Protein AF-A0A402AD63-F1 (afdb_monomer_lite)

pLDDT: mean 90.85, std 10.06, range [47.97, 98.69]

Secondary structure (DSSP, 8-state):
----EEHHHHHHHHHHHHHHHHHTT-HHHHHHHHHHHHHHHHHTEETTTEEEEEEETTEEEEE--HHHHHHHHHHHHHHHHHH--HHHHHHHHHHHHHHHHHTB-TTTS-B-SS---TT--GGGG-----HHHHHHHHHHHHHHHHHH--HHHHHHHHHHHHHHHHHHTT-STTHHHHHHHHHHHHHTT--

Organism: NCBI:txid2014872

Radius of gyration: 16.43 Å; chains: 1; bounding box: 38×44×44 Å

InterPro domains:
  IPR008928 Six-hairpin glycosidase superfamily [SSF48208] (2-177)
  IPR012341 Six-hairpin glycosidase-like superfamily [G3DSA:1.50.10.10] (1-179)
  IPR024705 Spermatogenesis-associated protein 20 [PTHR42899] (1-188)

Foldseek 3Di:
DFPKDFQLVLLLVLLVLLVCCVVVVPVVSPVVSVVSLVVQCVQAADPQQWGAGIDGDRDGHHIDFLSNLLSNLSSLLSNCVRPVDVVSLVSSVSSLVSQCVFFQDPPLLAGWRGGQDPPDDDVRNDTDRDLLSLLSQLLSLLSSCVVPVDVVSLVSSVSSLVSSVVVLVVDDPSCVNSVVSVVVCVVVVSD

Structure (mmCIF, N/CA/C/O backbone):
data_AF-A0A402AD63-F1
#
_entry.id   AF-A0A402AD63-F1
#
loop_
_atom_site.group_PDB
_atom_site.id
_atom_site.type_symbol
_atom_site.label_atom_id
_atom_site.label_alt_id
_atom_site.label_comp_id
_atom_site.label_asym_id
_atom_site.label_entity_id
_atom_site.label_seq_id
_atom_site.pdbx_PDB_ins_code
_atom_site.Cartn_x
_atom_site.Cartn_y
_atom_site.Cartn_z
_atom_site.occupancy
_atom_site.B_iso_or_equiv
_atom_site.auth_seq_id
_atom_site.auth_comp_id
_atom_site.auth_asym_id
_atom_site.auth_atom_id
_atom_site.pdbx_PDB_model_num
ATOM 1 N N . MET A 1 1 ? -0.582 -27.964 -11.273 1.00 47.97 1 MET A N 1
ATOM 2 C CA . MET A 1 1 ? -1.315 -26.813 -10.714 1.00 47.97 1 MET A CA 1
ATOM 3 C C . MET A 1 1 ? -0.347 -25.647 -10.718 1.00 47.97 1 MET A C 1
ATOM 5 O O . MET A 1 1 ? 0.836 -25.888 -10.515 1.00 47.97 1 MET A O 1
ATOM 9 N N . ASP A 1 2 ? -0.809 -24.448 -11.053 1.00 65.12 2 ASP A N 1
ATOM 10 C CA . ASP A 1 2 ? 0.008 -23.239 -10.936 1.00 65.12 2 ASP A CA 1
ATOM 11 C C . ASP A 1 2 ? 0.076 -22.857 -9.449 1.00 65.12 2 ASP A C 1
ATOM 13 O O . ASP A 1 2 ? -0.960 -22.779 -8.791 1.00 65.12 2 ASP A O 1
ATOM 17 N N . HIS A 1 3 ? 1.286 -22.723 -8.908 1.00 79.06 3 HIS A N 1
ATOM 18 C CA . HIS A 1 3 ? 1.545 -22.444 -7.490 1.00 79.06 3 HIS A CA 1
ATOM 19 C C . HIS A 1 3 ? 1.931 -20.975 -7.257 1.00 79.06 3 HIS A C 1
ATOM 21 O O . HIS A 1 3 ? 2.557 -20.653 -6.249 1.00 79.06 3 HIS A O 1
ATOM 27 N N . THR A 1 4 ? 1.592 -20.091 -8.197 1.00 88.94 4 THR A N 1
ATOM 28 C CA . THR A 1 4 ? 1.953 -18.676 -8.121 1.00 88.94 4 THR A CA 1
ATOM 29 C C . THR A 1 4 ? 1.073 -17.927 -7.122 1.00 88.94 4 THR A C 1
ATOM 31 O O . THR A 1 4 ? -0.155 -17.931 -7.226 1.00 88.94 4 THR A O 1
ATOM 34 N N . VAL A 1 5 ? 1.701 -17.246 -6.162 1.00 91.50 5 VAL A N 1
ATOM 35 C CA . VAL A 1 5 ? 1.019 -16.376 -5.190 1.00 91.50 5 VAL A CA 1
ATOM 36 C C . VAL A 1 5 ? 1.385 -14.928 -5.490 1.00 91.50 5 VAL A C 1
ATOM 38 O O . VAL A 1 5 ? 2.562 -14.583 -5.469 1.00 91.50 5 VAL A O 1
ATOM 41 N N . TYR A 1 6 ? 0.378 -14.091 -5.752 1.00 95.69 6 TYR A N 1
ATOM 42 C CA . TYR A 1 6 ? 0.534 -12.675 -6.113 1.00 95.69 6 TYR A CA 1
ATOM 43 C C . TYR A 1 6 ? 0.290 -11.741 -4.926 1.00 95.69 6 TYR A C 1
ATOM 45 O O . TYR A 1 6 ? -0.702 -11.901 -4.212 1.00 95.69 6 TYR A O 1
ATOM 53 N N . THR A 1 7 ? 1.137 -10.732 -4.739 1.00 96.62 7 THR A N 1
ATOM 54 C CA . THR A 1 7 ? 1.070 -9.818 -3.593 1.00 96.62 7 THR A CA 1
ATOM 55 C C . THR A 1 7 ? -0.200 -8.973 -3.599 1.00 96.62 7 THR A C 1
ATOM 57 O O . THR A 1 7 ? -1.014 -9.125 -2.689 1.00 96.62 7 THR A O 1
ATOM 60 N N . ALA A 1 8 ? -0.421 -8.119 -4.605 1.00 95.00 8 ALA A N 1
ATOM 61 C CA . ALA A 1 8 ? -1.538 -7.169 -4.596 1.00 95.00 8 ALA A CA 1
ATOM 62 C C . ALA A 1 8 ? -2.914 -7.843 -4.448 1.00 95.00 8 ALA A C 1
ATOM 64 O O . ALA A 1 8 ? -3.737 -7.404 -3.643 1.00 95.00 8 ALA A O 1
ATOM 65 N N . SER A 1 9 ? -3.170 -8.937 -5.175 1.00 95.06 9 SER A N 1
ATOM 66 C CA . SER A 1 9 ? -4.462 -9.631 -5.103 1.00 95.06 9 SER A CA 1
ATOM 67 C C . SER A 1 9 ? -4.689 -10.301 -3.747 1.00 95.06 9 SER A C 1
ATOM 69 O O . SER A 1 9 ? -5.794 -10.227 -3.209 1.00 95.06 9 SER A O 1
ATOM 71 N N . ASN A 1 10 ? -3.657 -10.928 -3.169 1.00 97.50 10 ASN A N 1
ATOM 72 C CA . ASN A 1 10 ? -3.775 -11.535 -1.843 1.00 97.50 10 ASN A CA 1
ATOM 73 C C . ASN A 1 10 ? -3.899 -10.468 -0.752 1.00 97.50 10 ASN A C 1
ATOM 75 O O . ASN A 1 10 ? -4.717 -10.629 0.146 1.00 97.50 10 ASN A O 1
ATOM 79 N N . ALA A 1 11 ? -3.171 -9.357 -0.852 1.00 98.00 11 ALA A N 1
ATOM 80 C CA . ALA A 1 11 ? -3.279 -8.236 0.077 1.00 98.00 11 ALA A CA 1
ATOM 81 C C . ALA A 1 11 ? -4.693 -7.630 0.088 1.00 98.00 11 ALA A C 1
ATOM 83 O O . ALA A 1 11 ? -5.280 -7.425 1.150 1.00 98.00 11 ALA A O 1
ATOM 84 N N . HIS A 1 12 ? -5.290 -7.432 -1.089 1.00 96.81 12 HIS A N 1
ATOM 85 C CA . HIS A 1 12 ? -6.671 -6.964 -1.200 1.00 96.81 12 HIS A CA 1
ATOM 86 C C . HIS A 1 12 ? -7.673 -7.969 -0.596 1.00 96.81 12 HIS A C 1
ATOM 88 O O . HIS A 1 12 ? -8.603 -7.581 0.121 1.00 96.81 12 HIS A O 1
ATOM 94 N N . MET A 1 13 ? -7.466 -9.271 -0.822 1.00 97.31 13 MET A N 1
ATOM 95 C CA . MET A 1 13 ? -8.281 -10.326 -0.212 1.00 97.31 13 MET A CA 1
ATOM 96 C C . MET A 1 13 ? -8.146 -10.341 1.318 1.00 97.31 13 MET A C 1
ATOM 98 O O . MET A 1 13 ? -9.156 -10.437 2.010 1.00 97.31 13 MET A O 1
ATOM 102 N N . ILE A 1 14 ? -6.932 -10.175 1.850 1.00 98.38 14 ILE A N 1
ATOM 103 C CA . ILE A 1 14 ? -6.664 -10.079 3.292 1.00 98.38 14 ILE A CA 1
ATOM 104 C C . ILE A 1 14 ? -7.449 -8.919 3.905 1.00 98.38 14 ILE A C 1
ATOM 106 O O . ILE A 1 14 ? -8.208 -9.148 4.843 1.00 98.38 14 ILE A O 1
ATOM 110 N N . SER A 1 15 ? -7.344 -7.704 3.357 1.00 97.69 15 SER A N 1
ATOM 111 C CA . SER A 1 15 ? -8.132 -6.552 3.826 1.00 97.69 15 SER A CA 1
ATOM 112 C C . SER A 1 15 ? -9.635 -6.838 3.822 1.00 97.69 15 SER A C 1
ATOM 114 O O . SER A 1 15 ? -10.333 -6.520 4.785 1.00 97.69 15 SER A O 1
ATOM 116 N N . SER A 1 16 ? -10.134 -7.496 2.773 1.00 97.00 16 SER A N 1
ATOM 117 C CA . SER A 1 16 ? -11.552 -7.861 2.663 1.00 97.00 16 SER A CA 1
ATOM 118 C C . SER A 1 16 ? -11.982 -8.859 3.743 1.00 97.00 16 SER A C 1
ATOM 120 O O . SER A 1 16 ? -13.055 -8.710 4.324 1.00 97.00 16 SER A O 1
ATOM 122 N N . TYR A 1 17 ? -11.145 -9.852 4.053 1.00 97.38 17 TYR A N 1
ATOM 123 C CA . TYR A 1 17 ? -11.424 -10.840 5.099 1.00 97.38 17 TYR A CA 1
ATOM 124 C C . TYR A 1 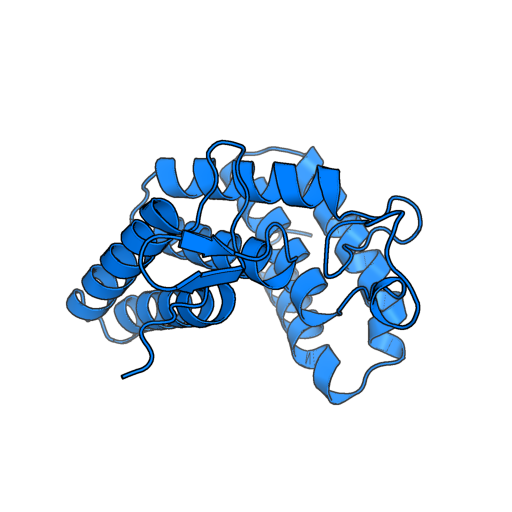17 ? -11.332 -10.233 6.501 1.00 97.38 17 TYR A C 1
ATOM 126 O O . TYR A 1 17 ? -12.149 -10.565 7.356 1.00 97.38 17 TYR A O 1
ATOM 134 N N . LEU A 1 18 ? -10.392 -9.314 6.736 1.00 97.62 18 LEU A N 1
ATOM 135 C CA . LEU A 1 18 ? -10.298 -8.570 7.996 1.00 97.62 18 LEU A CA 1
ATOM 136 C C . LEU A 1 18 ? -11.549 -7.716 8.232 1.00 97.62 18 LEU A C 1
ATOM 138 O O . LEU A 1 18 ? -12.068 -7.683 9.347 1.00 97.62 18 LEU A O 1
ATOM 142 N N . LEU A 1 19 ? -12.065 -7.066 7.185 1.00 96.19 19 LEU A N 1
ATOM 143 C CA . LEU A 1 19 ? -13.331 -6.341 7.257 1.00 96.19 19 LEU A CA 1
ATOM 144 C C . LEU A 1 19 ? -14.509 -7.293 7.512 1.00 96.19 19 LEU A C 1
ATOM 146 O O . LEU A 1 19 ? -15.328 -7.032 8.391 1.00 96.19 19 LEU A O 1
ATOM 150 N N . ALA A 1 20 ? -14.585 -8.409 6.782 1.00 96.38 20 ALA A N 1
ATOM 151 C CA . ALA A 1 20 ? -15.647 -9.400 6.951 1.00 96.38 20 ALA A CA 1
ATOM 152 C C . ALA A 1 20 ? -15.659 -10.001 8.364 1.00 96.38 20 ALA A C 1
ATOM 154 O O . ALA A 1 20 ? -16.730 -10.146 8.944 1.00 96.38 20 ALA A O 1
ATOM 155 N N . ALA A 1 21 ? -14.491 -10.275 8.948 1.00 96.94 21 ALA A N 1
ATOM 156 C CA . ALA A 1 21 ? -14.366 -10.755 10.322 1.00 96.94 21 ALA A CA 1
ATOM 157 C C . ALA A 1 21 ? -15.002 -9.790 11.336 1.00 96.94 21 ALA A C 1
ATOM 159 O O . ALA A 1 21 ? -15.658 -10.232 12.275 1.00 96.94 21 ALA A O 1
ATOM 160 N N . GLN A 1 22 ? -14.842 -8.477 11.132 1.00 94.44 22 GLN A N 1
ATOM 161 C CA . GLN A 1 22 ? -15.450 -7.456 11.991 1.00 94.44 22 GLN A CA 1
ATOM 162 C C . GLN A 1 22 ? -16.961 -7.342 11.772 1.00 94.44 22 GLN A C 1
ATOM 164 O O . GLN A 1 22 ? -17.712 -7.283 12.738 1.00 94.44 22 GLN A O 1
ATOM 169 N N . VAL A 1 23 ? -17.411 -7.317 10.514 1.00 96.88 23 VAL A N 1
ATOM 170 C CA . VAL A 1 23 ? -18.830 -7.118 10.166 1.00 96.88 23 VAL A CA 1
ATOM 171 C C . VAL A 1 23 ? -19.686 -8.339 10.504 1.00 96.88 23 VAL A C 1
ATOM 173 O O . VAL A 1 23 ? -20.837 -8.190 10.902 1.00 96.88 23 VAL A O 1
ATOM 176 N N . LEU A 1 24 ? -19.142 -9.542 10.319 1.00 96.44 24 LEU A N 1
ATOM 177 C CA . LEU A 1 24 ? -19.840 -10.809 10.544 1.00 96.44 24 LEU A CA 1
ATOM 178 C C . LEU A 1 24 ? -19.574 -11.400 11.934 1.00 96.44 24 LEU A C 1
ATOM 180 O O . LEU A 1 24 ? -20.114 -12.457 12.245 1.00 96.44 24 LEU A O 1
ATOM 184 N N . GLU A 1 25 ? -18.730 -10.747 12.738 1.00 95.19 25 GLU A N 1
ATOM 185 C CA . GLU A 1 25 ? -18.285 -11.223 14.055 1.00 95.19 25 GLU A CA 1
ATOM 186 C C . GLU A 1 25 ? -17.669 -12.640 14.015 1.00 95.19 25 GLU A C 1
ATOM 188 O O . GLU A 1 25 ? -17.733 -13.405 14.978 1.00 95.19 25 GLU A O 1
ATOM 193 N N . ASP A 1 26 ? -17.030 -12.990 12.893 1.00 95.31 26 ASP A N 1
ATOM 194 C CA . ASP A 1 26 ? -16.390 -14.288 12.681 1.00 95.31 26 ASP A CA 1
ATOM 195 C C . ASP A 1 26 ? -14.866 -14.181 12.828 1.00 95.31 26 ASP A C 1
ATOM 197 O O . ASP A 1 26 ? -14.131 -13.807 11.907 1.00 95.31 26 ASP A O 1
ATOM 201 N N . ALA A 1 27 ? -14.376 -14.564 14.007 1.00 93.44 27 ALA A N 1
ATOM 202 C CA . ALA A 1 27 ? -12.951 -14.554 14.325 1.00 93.44 27 ALA A CA 1
ATOM 203 C C . ALA A 1 27 ? -12.113 -15.500 13.441 1.00 93.44 27 ALA A C 1
ATOM 205 O O . ALA A 1 27 ? -10.899 -15.305 13.322 1.00 93.44 27 ALA A O 1
ATOM 206 N N . THR A 1 28 ? -12.720 -16.511 12.809 1.00 96.69 28 THR A N 1
ATOM 207 C CA . THR A 1 28 ? -11.992 -17.458 11.952 1.00 96.69 28 THR A CA 1
ATOM 208 C C . THR A 1 28 ? -11.505 -16.790 10.669 1.00 96.69 28 THR A C 1
ATOM 210 O O . THR A 1 28 ? -10.355 -17.002 10.278 1.00 96.69 28 THR A O 1
ATOM 213 N N . LEU A 1 29 ? -12.312 -15.895 10.085 1.00 96.31 29 LEU A N 1
ATOM 214 C CA . LEU A 1 29 ? -11.933 -15.088 8.921 1.00 96.31 29 LEU A CA 1
ATOM 215 C C . LEU A 1 29 ? -10.734 -14.189 9.237 1.00 96.31 29 LEU A C 1
ATOM 217 O O . LEU A 1 29 ? -9.789 -14.103 8.451 1.00 96.31 29 LEU A O 1
ATOM 221 N N . GLY A 1 30 ? -10.739 -13.567 10.419 1.00 95.81 30 GLY A N 1
ATOM 222 C CA . GLY A 1 30 ? -9.641 -12.718 10.880 1.00 95.81 30 GLY A CA 1
ATOM 223 C C . GLY A 1 30 ? -8.346 -13.508 11.075 1.00 95.81 30 GLY A C 1
ATOM 224 O O . GLY A 1 30 ? -7.285 -13.076 10.628 1.00 95.81 30 GLY A O 1
ATOM 225 N N . ALA A 1 31 ? -8.427 -14.696 11.681 1.00 96.12 31 ALA A N 1
ATOM 226 C CA . ALA A 1 31 ? -7.272 -15.571 11.872 1.00 96.12 31 ALA A CA 1
ATOM 227 C C . ALA A 1 31 ? -6.669 -16.042 10.536 1.00 96.12 31 ALA A C 1
ATOM 229 O O . ALA A 1 31 ? -5.450 -16.008 10.367 1.00 96.12 31 ALA A O 1
ATOM 230 N N . GLN A 1 32 ? -7.510 -16.424 9.569 1.00 96.75 32 GLN A N 1
ATOM 231 C CA . GLN A 1 32 ? -7.070 -16.813 8.225 1.00 96.75 32 GLN A CA 1
ATOM 232 C C . GLN A 1 32 ? -6.396 -15.654 7.485 1.00 96.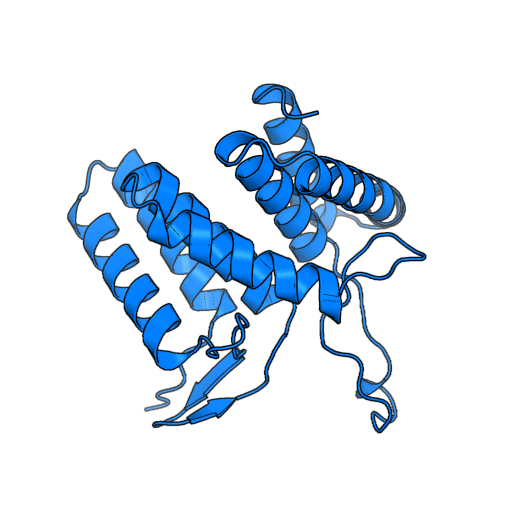75 32 GLN A C 1
ATOM 234 O O . GLN A 1 32 ? -5.341 -15.838 6.876 1.00 96.75 32 GLN A O 1
ATOM 239 N N . ALA A 1 33 ? -6.966 -14.450 7.571 1.00 97.69 33 ALA A N 1
ATOM 240 C CA . ALA A 1 33 ? -6.401 -13.262 6.943 1.00 97.69 33 ALA A CA 1
ATOM 241 C C . ALA A 1 33 ? -5.031 -12.895 7.528 1.00 97.69 33 ALA A C 1
ATOM 243 O O . ALA A 1 33 ? -4.102 -12.602 6.778 1.00 97.69 33 ALA A O 1
ATOM 244 N N . LEU A 1 34 ? -4.877 -12.958 8.855 1.00 97.12 34 LEU A N 1
ATOM 245 C CA . LEU A 1 34 ? -3.592 -12.713 9.514 1.00 97.12 34 LEU A CA 1
ATOM 246 C C . LEU A 1 34 ? -2.546 -13.771 9.151 1.00 97.12 34 LEU A C 1
ATOM 248 O O . LEU A 1 34 ? -1.398 -13.423 8.893 1.00 97.12 34 LEU A O 1
ATOM 252 N N . GLN A 1 35 ? -2.938 -15.044 9.057 1.00 97.31 35 GLN A N 1
ATOM 253 C CA . GLN A 1 35 ? -2.033 -16.104 8.618 1.00 97.31 35 GLN A CA 1
ATOM 254 C C . GLN A 1 35 ? -1.549 -15.880 7.177 1.00 97.31 35 GLN A C 1
ATOM 256 O O . GLN A 1 35 ? -0.366 -16.058 6.882 1.00 97.31 35 GLN A O 1
ATOM 261 N N . ALA A 1 36 ? -2.447 -15.467 6.279 1.00 97.75 36 ALA A N 1
ATOM 262 C CA . ALA A 1 36 ? -2.087 -15.120 4.909 1.00 97.75 36 ALA A CA 1
ATOM 263 C C . ALA A 1 36 ? -1.172 -13.884 4.858 1.00 97.75 36 ALA A C 1
ATOM 265 O O . ALA A 1 36 ? -0.195 -13.879 4.112 1.00 97.75 36 ALA A O 1
ATOM 266 N N . LEU A 1 37 ? -1.431 -12.867 5.685 1.00 98.31 37 LEU A N 1
ATOM 267 C CA . LEU A 1 37 ? -0.579 -11.682 5.796 1.00 98.31 37 LEU A CA 1
ATOM 268 C C . LEU A 1 37 ? 0.843 -12.040 6.243 1.00 98.31 37 LEU A C 1
ATOM 270 O O . LEU A 1 37 ? 1.808 -11.622 5.603 1.00 98.31 37 LEU A O 1
ATOM 274 N N . ASP A 1 38 ? 0.975 -12.861 7.287 1.00 97.25 38 ASP A N 1
ATOM 275 C CA . ASP A 1 38 ? 2.271 -13.344 7.771 1.00 97.25 38 ASP A CA 1
ATOM 276 C C . ASP A 1 38 ? 3.015 -14.144 6.692 1.00 97.25 38 ASP A C 1
ATOM 278 O O . ASP A 1 38 ? 4.233 -14.002 6.540 1.00 97.25 38 ASP A O 1
ATOM 282 N N . TYR A 1 39 ? 2.294 -14.943 5.898 1.00 97.00 39 TYR A N 1
ATOM 283 C CA . TYR A 1 39 ? 2.874 -15.655 4.762 1.00 97.00 39 TYR A CA 1
ATOM 284 C C . TYR A 1 39 ? 3.454 -14.687 3.721 1.00 97.00 39 TYR A C 1
ATOM 286 O O . TYR A 1 39 ? 4.614 -14.859 3.332 1.00 97.00 39 TYR A O 1
ATOM 294 N N . LEU A 1 40 ? 2.702 -13.656 3.311 1.00 97.56 40 LEU A N 1
ATOM 295 C CA . LEU A 1 40 ? 3.183 -12.654 2.350 1.00 97.56 40 LEU A CA 1
ATOM 296 C C . LEU A 1 40 ? 4.400 -11.894 2.895 1.00 97.56 40 LEU A C 1
ATOM 298 O O . LEU A 1 40 ? 5.401 -11.758 2.192 1.00 97.56 40 LEU A O 1
ATOM 302 N N . CYS A 1 41 ? 4.360 -11.458 4.158 1.00 97.12 41 CYS A N 1
ATOM 303 C CA . CYS A 1 41 ? 5.490 -10.786 4.803 1.00 97.12 41 CYS A CA 1
ATOM 304 C C . CYS A 1 41 ? 6.738 -11.674 4.899 1.00 97.12 41 CYS A C 1
ATOM 306 O O . CYS A 1 41 ? 7.851 -11.158 4.877 1.00 97.12 41 CYS A O 1
ATOM 308 N N . THR A 1 42 ? 6.573 -12.992 5.012 1.00 95.81 42 THR A N 1
ATOM 309 C CA . THR A 1 42 ? 7.698 -13.929 5.132 1.00 95.81 42 THR A CA 1
ATOM 310 C C . THR A 1 42 ? 8.328 -14.259 3.779 1.00 95.81 42 THR A C 1
ATOM 312 O O . THR A 1 42 ? 9.547 -14.376 3.695 1.00 95.81 42 THR A O 1
ATOM 315 N N . HIS A 1 43 ? 7.520 -14.410 2.724 1.00 95.56 43 HIS A N 1
ATOM 316 C CA . HIS A 1 43 ? 7.988 -14.962 1.445 1.00 95.56 43 HIS A CA 1
ATOM 317 C C . HIS A 1 43 ? 8.119 -13.929 0.323 1.00 95.56 43 HIS A C 1
ATOM 319 O O . HIS A 1 43 ? 8.890 -14.150 -0.607 1.00 95.56 43 HIS A O 1
ATOM 325 N N . LEU A 1 44 ? 7.384 -12.814 0.384 1.00 97.06 44 LEU A N 1
ATOM 326 C CA . LEU A 1 44 ? 7.360 -11.806 -0.684 1.00 97.06 44 LEU A CA 1
ATOM 327 C C . LEU A 1 44 ? 7.905 -10.443 -0.255 1.00 97.06 44 LEU A C 1
ATOM 329 O O . LEU A 1 44 ? 8.052 -9.567 -1.104 1.00 97.06 44 LEU A O 1
ATOM 333 N N . MET A 1 45 ? 8.232 -10.246 1.023 1.00 97.12 45 MET A N 1
ATOM 334 C CA . MET A 1 45 ? 8.865 -9.013 1.482 1.00 97.12 45 MET A CA 1
ATOM 335 C C . MET A 1 45 ? 10.387 -9.151 1.468 1.00 97.12 45 MET A C 1
ATOM 337 O O . MET A 1 45 ? 10.963 -10.032 2.105 1.00 97.12 45 MET A O 1
ATOM 341 N N . HIS A 1 46 ? 11.057 -8.240 0.774 1.00 96.44 46 HIS A N 1
ATOM 342 C CA . HIS A 1 46 ? 12.499 -8.100 0.850 1.00 96.44 46 HIS A CA 1
ATOM 343 C C . HIS A 1 46 ? 12.914 -7.427 2.164 1.00 96.44 46 HIS A C 1
ATOM 345 O O . HIS A 1 46 ? 12.223 -6.547 2.683 1.00 96.44 46 HIS A O 1
ATOM 351 N N . ARG A 1 47 ? 14.100 -7.779 2.674 1.00 93.19 47 ARG A N 1
ATOM 352 C CA . ARG A 1 47 ? 14.664 -7.224 3.920 1.00 93.19 47 ARG A CA 1
ATOM 353 C C . ARG A 1 47 ? 14.846 -5.700 3.912 1.00 93.19 47 ARG A C 1
ATOM 355 O O . ARG A 1 47 ? 14.877 -5.096 4.976 1.00 93.19 47 ARG A O 1
ATOM 362 N N . ASP A 1 48 ? 14.942 -5.104 2.725 1.00 91.62 48 ASP A N 1
ATOM 363 C CA . ASP A 1 48 ? 15.085 -3.652 2.546 1.00 91.62 48 ASP A CA 1
ATOM 364 C C . ASP A 1 48 ? 13.727 -2.920 2.559 1.00 91.62 48 ASP A C 1
ATOM 366 O O . ASP A 1 48 ? 13.672 -1.714 2.339 1.00 91.62 48 ASP A O 1
ATOM 370 N N . GLY A 1 49 ? 12.626 -3.631 2.834 1.00 92.25 49 GLY A N 1
ATOM 371 C CA . GLY A 1 49 ? 11.310 -3.029 3.029 1.00 92.25 49 GLY A CA 1
ATOM 372 C C . GLY A 1 49 ? 10.557 -2.759 1.731 1.00 92.25 49 GLY A C 1
ATOM 373 O O . GLY A 1 49 ? 9.969 -1.694 1.589 1.00 92.25 49 GLY A O 1
ATOM 374 N N . TYR A 1 50 ? 10.544 -3.721 0.806 1.00 97.00 50 TYR A N 1
ATOM 375 C CA . TYR A 1 50 ? 9.701 -3.688 -0.394 1.00 97.00 50 TYR A CA 1
ATOM 376 C C . TYR A 1 50 ? 9.124 -5.064 -0.713 1.00 97.00 50 TYR A C 1
ATOM 378 O O . TYR A 1 50 ? 9.685 -6.086 -0.323 1.00 97.00 50 TYR A O 1
ATOM 386 N N . MET A 1 51 ? 8.016 -5.092 -1.446 1.00 98.25 51 MET A N 1
ATOM 387 C CA . MET A 1 51 ? 7.359 -6.319 -1.889 1.00 98.25 51 MET A CA 1
ATOM 388 C C . MET A 1 51 ? 7.779 -6.722 -3.302 1.00 98.25 51 MET A C 1
ATOM 390 O O . MET A 1 51 ? 7.941 -5.869 -4.182 1.00 98.25 51 MET A O 1
ATOM 394 N N . PHE A 1 52 ? 7.888 -8.028 -3.515 1.00 98.06 52 PHE A N 1
ATOM 395 C CA . PHE A 1 52 ? 7.863 -8.669 -4.826 1.00 98.06 52 PHE A CA 1
ATOM 396 C C . PHE A 1 52 ? 6.423 -8.860 -5.310 1.00 98.06 52 PHE A C 1
ATOM 398 O O . PHE A 1 52 ? 5.506 -8.982 -4.496 1.00 98.06 52 PHE A O 1
ATOM 405 N N . HIS A 1 53 ? 6.222 -8.922 -6.623 1.00 97.25 53 HIS A N 1
ATOM 406 C CA . HIS A 1 53 ? 4.902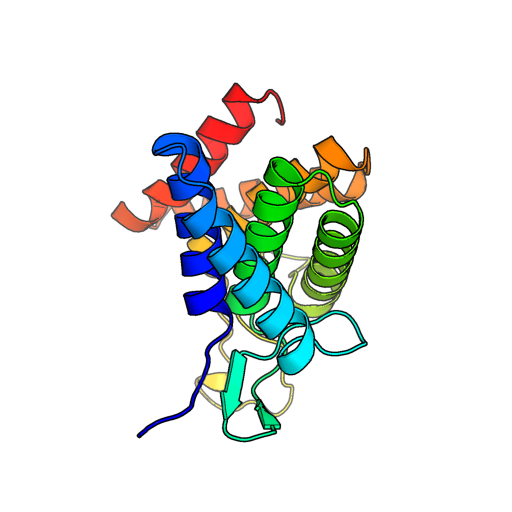 -9.079 -7.227 1.00 97.25 53 HIS A CA 1
ATOM 407 C C . HIS A 1 53 ? 4.326 -10.475 -7.013 1.00 97.25 53 HIS A C 1
ATOM 409 O O . HIS A 1 53 ? 3.139 -10.627 -6.729 1.00 97.25 53 HIS A O 1
ATOM 415 N N . TYR A 1 54 ? 5.162 -11.504 -7.139 1.00 96.06 54 TYR A N 1
ATOM 416 C CA . TYR A 1 54 ? 4.737 -12.883 -6.943 1.00 96.06 54 TYR A CA 1
ATOM 417 C C . TYR A 1 54 ? 5.871 -13.785 -6.477 1.00 96.06 54 TYR A C 1
ATOM 419 O O . TYR A 1 54 ? 7.048 -13.478 -6.661 1.00 96.06 54 TYR A O 1
ATOM 427 N N . VAL A 1 55 ? 5.496 -14.931 -5.916 1.00 94.50 55 VAL A N 1
ATOM 428 C CA . VAL A 1 55 ? 6.387 -16.063 -5.655 1.00 94.50 55 VAL A CA 1
ATOM 429 C C . VAL A 1 55 ? 5.963 -17.231 -6.537 1.00 94.50 55 VAL A C 1
ATOM 431 O O . VAL A 1 55 ? 4.771 -17.508 -6.681 1.00 94.50 55 VAL A O 1
ATOM 434 N N . MET A 1 56 ? 6.939 -17.893 -7.152 1.00 91.31 56 MET A N 1
ATOM 435 C CA . MET A 1 56 ? 6.751 -19.105 -7.943 1.00 91.31 56 MET A CA 1
ATOM 436 C C . MET A 1 56 ? 7.801 -20.130 -7.509 1.00 91.31 56 MET A C 1
ATOM 438 O O . MET A 1 56 ? 9.004 -19.892 -7.622 1.00 91.31 56 MET A O 1
ATOM 442 N N . GLY A 1 57 ? 7.343 -21.265 -6.974 1.00 87.81 57 GLY A N 1
ATOM 443 C CA . GLY A 1 57 ? 8.227 -22.179 -6.248 1.00 87.81 57 GLY A CA 1
ATOM 444 C C . GLY A 1 57 ? 8.783 -21.499 -4.994 1.00 87.81 57 GLY A C 1
ATOM 445 O O . GLY A 1 57 ? 8.013 -20.952 -4.211 1.00 87.81 57 GLY A O 1
ATOM 446 N N . ASP A 1 58 ? 10.109 -21.487 -4.847 1.00 85.81 58 ASP A N 1
ATOM 447 C CA . ASP A 1 58 ? 10.804 -20.895 -3.691 1.00 85.81 58 ASP A CA 1
ATOM 448 C C . ASP A 1 58 ? 11.421 -19.514 -3.995 1.00 85.81 58 ASP A C 1
ATOM 450 O O . ASP A 1 58 ? 12.257 -19.016 -3.238 1.00 85.81 58 ASP A O 1
ATOM 454 N N . GLN A 1 59 ? 11.068 -18.899 -5.130 1.00 91.50 59 GLN A N 1
ATOM 455 C CA . GLN A 1 59 ? 11.653 -17.634 -5.584 1.00 91.50 59 GLN A CA 1
ATOM 456 C C . GLN A 1 59 ? 10.593 -16.551 -5.774 1.00 91.50 59 GLN A C 1
ATOM 458 O O . GLN A 1 59 ? 9.539 -16.791 -6.363 1.00 91.50 59 GLN A O 1
ATOM 463 N N . ALA A 1 60 ? 10.902 -15.348 -5.285 1.00 94.62 60 ALA A N 1
ATOM 464 C CA . ALA A 1 60 ? 10.083 -14.155 -5.446 1.00 94.62 60 ALA A CA 1
ATOM 465 C C . ALA A 1 60 ? 10.593 -13.296 -6.615 1.00 94.62 60 ALA A C 1
ATOM 467 O O . ALA A 1 60 ? 11.802 -13.166 -6.823 1.00 94.62 60 ALA A O 1
ATOM 468 N N . TYR A 1 61 ? 9.672 -12.712 -7.379 1.00 94.81 61 TYR A N 1
ATOM 469 C CA . TYR A 1 61 ? 9.954 -12.057 -8.653 1.00 94.81 61 TYR A CA 1
ATOM 470 C C . TYR A 1 61 ? 9.288 -10.687 -8.758 1.00 94.81 61 TYR A C 1
ATOM 472 O O . TYR A 1 61 ? 8.241 -10.441 -8.162 1.00 94.81 61 TYR A O 1
ATOM 480 N N . LEU A 1 62 ? 9.889 -9.828 -9.589 1.00 93.38 62 LEU A N 1
ATOM 481 C CA . LEU A 1 62 ? 9.399 -8.497 -9.961 1.00 93.38 62 LEU A CA 1
ATOM 482 C C . LEU A 1 62 ? 9.198 -7.579 -8.742 1.00 93.38 62 LEU A C 1
ATOM 484 O O . LEU A 1 62 ? 8.126 -7.495 -8.154 1.00 93.38 62 LEU A O 1
ATOM 488 N N . ALA A 1 63 ? 10.276 -6.911 -8.339 1.00 95.25 63 ALA A N 1
ATOM 489 C CA . ALA A 1 63 ? 10.305 -6.065 -7.153 1.00 95.25 63 ALA A CA 1
ATOM 490 C C . ALA A 1 63 ? 9.658 -4.692 -7.379 1.00 95.25 63 ALA A C 1
ATOM 492 O O . ALA A 1 63 ? 9.802 -4.089 -8.442 1.00 95.25 63 ALA A O 1
ATOM 493 N N . GLY A 1 64 ? 9.041 -4.156 -6.325 1.00 95.06 64 GLY A N 1
ATOM 494 C CA . GLY A 1 64 ? 8.819 -2.718 -6.196 1.00 95.06 64 GLY A CA 1
ATOM 495 C C . GLY A 1 64 ? 7.695 -2.144 -7.055 1.00 95.06 64 GLY A C 1
ATOM 496 O O . GLY A 1 64 ? 7.684 -0.938 -7.280 1.00 95.06 64 GLY A O 1
ATOM 497 N N . GLN A 1 65 ? 6.746 -2.956 -7.533 1.00 97.31 65 GLN A N 1
ATOM 498 C CA . GLN A 1 65 ? 5.558 -2.405 -8.189 1.00 97.31 65 GLN A CA 1
ATOM 499 C C . GLN A 1 65 ? 4.677 -1.678 -7.173 1.00 97.31 65 GLN A C 1
ATOM 501 O O . GLN A 1 65 ? 4.471 -2.173 -6.059 1.00 97.31 65 GLN A O 1
ATOM 506 N N . LEU A 1 66 ? 4.134 -0.524 -7.568 1.00 98.50 66 LEU A N 1
ATOM 507 C CA . LEU A 1 66 ? 3.337 0.346 -6.706 1.00 98.50 66 LEU A CA 1
ATOM 508 C C . LEU A 1 66 ? 2.149 -0.393 -6.103 1.00 98.50 66 LEU A C 1
ATOM 510 O O . LEU A 1 66 ? 1.947 -0.314 -4.895 1.00 98.50 66 LEU A O 1
ATOM 514 N N . ALA A 1 67 ? 1.398 -1.118 -6.938 1.00 98.00 67 ALA A N 1
ATOM 515 C CA . ALA A 1 67 ? 0.206 -1.851 -6.526 1.00 98.00 67 ALA A CA 1
ATOM 516 C C . ALA A 1 67 ? 0.513 -2.803 -5.362 1.00 98.00 67 ALA A C 1
ATOM 518 O O . ALA A 1 67 ? -0.176 -2.775 -4.344 1.00 98.00 67 ALA A O 1
ATOM 519 N N . ASP A 1 68 ? 1.589 -3.582 -5.472 1.00 98.38 68 ASP A N 1
ATOM 520 C CA . ASP A 1 68 ? 1.997 -4.520 -4.427 1.00 98.38 68 ASP A CA 1
ATOM 521 C C . ASP A 1 68 ? 2.378 -3.804 -3.133 1.00 98.38 68 ASP A C 1
ATOM 523 O O . ASP A 1 68 ? 2.010 -4.262 -2.050 1.00 98.38 68 ASP A O 1
ATOM 527 N N . GLN A 1 69 ? 3.053 -2.652 -3.229 1.00 98.50 69 GLN A N 1
ATOM 528 C CA . GLN A 1 69 ? 3.409 -1.878 -2.043 1.00 98.50 69 GLN A CA 1
ATOM 529 C C . GLN A 1 69 ? 2.159 -1.332 -1.346 1.00 98.50 69 GLN A C 1
ATOM 531 O O . GLN A 1 69 ? 1.973 -1.541 -0.147 1.00 98.50 69 GLN A O 1
ATOM 536 N N . VAL A 1 70 ? 1.284 -0.635 -2.077 1.00 98.31 70 VAL A N 1
ATOM 537 C CA . VAL A 1 70 ? 0.170 0.109 -1.469 1.00 98.31 70 VAL A CA 1
ATOM 538 C C . VAL A 1 70 ? -0.923 -0.813 -0.942 1.00 98.31 70 VAL A C 1
ATOM 540 O O . VAL A 1 70 ? -1.469 -0.542 0.129 1.00 98.31 70 VAL A O 1
ATOM 543 N N . TRP A 1 71 ? -1.199 -1.927 -1.628 1.00 98.44 71 TRP A N 1
ATOM 544 C CA . TRP A 1 71 ? -2.162 -2.920 -1.153 1.00 98.44 71 TRP A CA 1
ATOM 545 C C . TRP A 1 71 ? -1.646 -3.663 0.078 1.00 98.44 71 TRP A C 1
ATOM 547 O O . TRP A 1 71 ? -2.414 -3.886 1.013 1.00 98.44 71 TRP A O 1
ATOM 557 N N . MET A 1 72 ? -0.347 -3.973 0.147 1.00 98.69 72 MET A N 1
ATOM 558 C CA . MET A 1 72 ? 0.236 -4.543 1.367 1.00 98.69 72 MET A CA 1
ATOM 559 C C . MET A 1 72 ? 0.235 -3.557 2.530 1.00 98.69 72 MET A C 1
ATOM 561 O O . MET A 1 72 ? -0.102 -3.943 3.648 1.00 98.69 72 MET A O 1
ATOM 565 N N . VAL A 1 73 ? 0.552 -2.280 2.291 1.00 98.62 73 VAL A N 1
ATOM 566 C CA . VAL A 1 73 ? 0.447 -1.231 3.319 1.00 98.62 73 VAL A CA 1
ATOM 567 C C . VAL A 1 73 ? -0.986 -1.144 3.849 1.00 98.62 73 VAL A C 1
ATOM 569 O O . VAL A 1 73 ? -1.178 -1.119 5.062 1.00 98.62 73 VAL A O 1
ATOM 572 N N . GLN A 1 74 ? -1.993 -1.158 2.974 1.00 98.56 74 GLN A N 1
ATOM 573 C CA . GLN A 1 74 ? -3.402 -1.168 3.373 1.00 98.56 74 GLN A CA 1
ATOM 574 C C . GLN A 1 74 ? -3.738 -2.384 4.254 1.00 98.56 74 GLN A C 1
ATOM 576 O O . GLN A 1 74 ? -4.269 -2.204 5.351 1.00 98.56 74 GLN A O 1
ATOM 581 N N . ALA A 1 75 ? -3.364 -3.595 3.830 1.00 98.62 75 ALA A N 1
ATOM 582 C CA . ALA A 1 75 ? -3.607 -4.826 4.585 1.00 98.62 75 ALA A CA 1
ATOM 583 C C . ALA A 1 75 ? -2.926 -4.822 5.963 1.00 98.62 75 ALA A C 1
ATOM 585 O O . ALA A 1 75 ? -3.528 -5.222 6.960 1.00 98.62 75 ALA A O 1
ATOM 586 N N . LEU A 1 76 ? -1.699 -4.304 6.051 1.00 98.69 76 LEU A N 1
ATOM 587 C CA . LEU A 1 76 ? -0.983 -4.133 7.317 1.00 98.69 76 LEU A CA 1
ATOM 588 C C . LEU A 1 76 ? -1.680 -3.129 8.241 1.00 98.69 76 LEU A 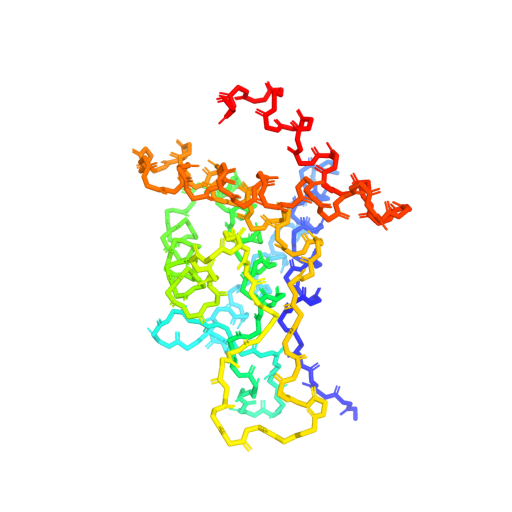C 1
ATOM 590 O O . LEU A 1 76 ? -1.778 -3.365 9.444 1.00 98.69 76 LEU A O 1
ATOM 594 N N . LEU A 1 77 ? -2.1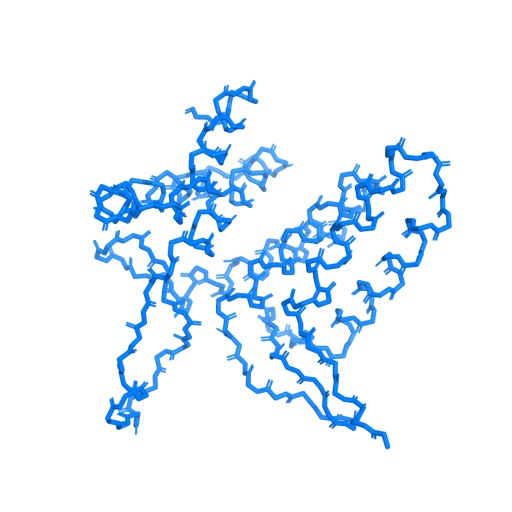92 -2.018 7.709 1.00 98.38 77 LEU A N 1
ATOM 595 C CA . LEU A 1 77 ? -2.927 -1.038 8.510 1.00 98.38 77 LEU A CA 1
ATOM 596 C C . LEU A 1 77 ? -4.281 -1.577 8.986 1.00 98.38 77 LEU A C 1
ATOM 598 O O . LEU A 1 77 ? -4.700 -1.264 10.101 1.00 98.38 77 LEU A O 1
ATOM 602 N N . ASP A 1 78 ? -4.948 -2.407 8.186 1.00 98.19 78 ASP A N 1
ATOM 603 C CA . ASP A 1 78 ? -6.190 -3.084 8.578 1.00 98.19 78 ASP A CA 1
ATOM 604 C C . ASP A 1 78 ? -5.925 -4.133 9.662 1.00 98.19 78 ASP A C 1
ATOM 606 O O . ASP A 1 78 ? -6.623 -4.182 10.677 1.00 98.19 78 ASP A O 1
ATOM 610 N N . ALA A 1 79 ? -4.846 -4.904 9.519 1.00 98.00 79 ALA A N 1
ATOM 611 C CA . ALA A 1 79 ? -4.400 -5.840 10.541 1.00 98.00 79 ALA A CA 1
ATOM 612 C C . ALA A 1 79 ? -3.978 -5.120 11.829 1.00 98.00 79 ALA A C 1
ATOM 614 O O . ALA A 1 79 ? -4.247 -5.613 12.927 1.00 98.00 79 ALA A O 1
ATOM 615 N N . TYR A 1 80 ? -3.337 -3.950 11.729 1.00 97.50 80 TYR A N 1
ATOM 616 C CA . TYR A 1 80 ? -3.027 -3.095 12.876 1.00 97.50 80 TYR A CA 1
ATOM 617 C C . TYR A 1 80 ? -4.296 -2.628 13.592 1.00 97.50 80 TYR A C 1
ATOM 619 O O . TYR A 1 80 ? -4.381 -2.776 14.809 1.00 97.50 80 TYR A O 1
ATOM 627 N N . ALA A 1 81 ? -5.290 -2.123 12.857 1.00 94.38 81 ALA A N 1
ATOM 628 C CA . ALA A 1 81 ? -6.552 -1.666 13.434 1.00 94.38 81 ALA A CA 1
ATOM 629 C C . ALA A 1 81 ? -7.301 -2.791 14.169 1.00 94.38 81 ALA A C 1
ATOM 631 O O . ALA A 1 81 ? -7.881 -2.550 15.223 1.00 94.38 81 ALA A O 1
ATOM 632 N N . MET A 1 82 ? -7.243 -4.021 13.649 1.00 92.62 82 MET A N 1
ATOM 633 C CA . MET A 1 82 ? -7.891 -5.181 14.264 1.00 92.62 82 MET A CA 1
ATOM 634 C C . MET A 1 82 ? -7.126 -5.736 15.479 1.00 92.62 82 MET A C 1
ATOM 636 O O . MET A 1 82 ? -7.736 -6.090 16.482 1.00 92.62 82 MET A O 1
ATOM 640 N N . SER A 1 83 ? -5.797 -5.860 15.388 1.00 91.38 83 SER A N 1
ATOM 641 C CA . SER A 1 83 ? -4.979 -6.578 16.387 1.00 91.38 83 SER A CA 1
ATOM 642 C C . SER A 1 83 ? -4.253 -5.680 17.392 1.00 91.38 83 SER A C 1
ATOM 644 O O . SER A 1 83 ? -3.766 -6.166 18.410 1.00 91.38 83 SER A O 1
ATOM 646 N N . GLY A 1 84 ? -4.086 -4.390 17.091 1.00 92.38 84 GLY A N 1
ATOM 647 C CA . GLY A 1 84 ? -3.241 -3.464 17.852 1.00 92.38 84 GLY A CA 1
ATOM 648 C C . GLY A 1 84 ? -1.731 -3.743 17.766 1.00 92.38 84 GLY A C 1
ATOM 649 O O . GLY A 1 84 ? -0.941 -3.063 18.426 1.00 92.38 84 GLY A O 1
ATOM 650 N N . SER A 1 85 ? -1.294 -4.722 16.965 1.00 95.44 85 SER A N 1
ATOM 651 C CA . SER A 1 85 ? 0.117 -5.112 16.860 1.00 95.44 85 SER A CA 1
ATOM 652 C C . SER A 1 85 ? 0.960 -4.028 16.183 1.00 95.44 85 SER A C 1
ATOM 654 O O . SER A 1 85 ? 0.882 -3.825 14.971 1.00 95.44 85 SER A O 1
ATOM 656 N N . LYS A 1 86 ? 1.829 -3.361 16.956 1.00 95.38 86 LYS A N 1
ATOM 657 C CA . LYS A 1 86 ? 2.728 -2.302 16.453 1.00 95.38 86 LYS A CA 1
ATOM 658 C C . LYS A 1 86 ? 3.620 -2.756 15.297 1.00 95.38 86 LYS A C 1
ATOM 660 O O . LYS A 1 86 ? 3.927 -1.939 14.435 1.00 95.38 86 LYS A O 1
ATOM 665 N N . LYS A 1 87 ? 3.962 -4.049 15.241 1.00 95.88 87 LYS A N 1
ATOM 666 C CA . LYS A 1 87 ? 4.745 -4.640 14.150 1.00 95.88 87 LYS A CA 1
ATOM 667 C C . LYS A 1 87 ? 4.109 -4.348 12.787 1.00 95.88 87 LYS A C 1
ATOM 669 O O . LYS A 1 87 ? 4.817 -3.950 11.874 1.00 95.88 87 LYS A O 1
ATOM 674 N N . HIS A 1 88 ? 2.785 -4.473 12.659 1.00 97.12 88 HIS A N 1
ATOM 675 C CA . HIS A 1 88 ? 2.101 -4.206 11.390 1.00 97.12 88 HIS A CA 1
ATOM 676 C C . HIS A 1 88 ? 2.238 -2.741 10.959 1.00 97.12 88 HIS A C 1
ATOM 678 O O . HIS A 1 88 ? 2.546 -2.465 9.802 1.00 97.12 88 HIS A O 1
ATOM 684 N N . LEU A 1 89 ? 2.072 -1.801 11.896 1.00 96.50 89 LEU A N 1
ATOM 685 C CA . LEU A 1 89 ? 2.244 -0.373 11.622 1.00 96.50 89 LEU A CA 1
ATOM 686 C C . LEU A 1 89 ? 3.692 -0.040 11.233 1.00 96.50 89 LEU A C 1
ATOM 688 O O . LEU A 1 89 ? 3.921 0.724 10.299 1.00 96.50 89 LEU A O 1
ATOM 692 N N . GLU A 1 90 ? 4.674 -0.616 11.922 1.00 95.62 90 GLU A N 1
ATOM 693 C CA . GLU A 1 90 ? 6.094 -0.419 11.615 1.00 95.62 90 GLU A CA 1
ATOM 694 C C . GLU A 1 90 ? 6.456 -0.967 10.230 1.00 95.62 90 GLU A C 1
ATOM 696 O O . GLU A 1 90 ? 7.121 -0.278 9.455 1.00 95.62 90 GLU A O 1
ATOM 701 N N . THR A 1 91 ? 5.960 -2.156 9.874 1.00 96.88 91 THR A N 1
ATOM 702 C CA . THR A 1 91 ? 6.137 -2.734 8.536 1.00 96.88 91 THR A CA 1
ATOM 703 C C . THR A 1 91 ? 5.459 -1.883 7.458 1.00 96.88 91 THR A C 1
ATOM 705 O O . THR A 1 91 ? 6.071 -1.618 6.426 1.00 96.88 91 THR A O 1
ATOM 708 N N . ALA A 1 92 ? 4.244 -1.382 7.706 1.00 97.88 92 ALA A N 1
ATOM 709 C CA . ALA A 1 92 ? 3.546 -0.483 6.785 1.00 97.88 92 ALA A CA 1
ATOM 710 C C . ALA A 1 92 ? 4.347 0.806 6.527 1.00 97.88 92 ALA A C 1
ATOM 712 O O . ALA A 1 92 ? 4.495 1.239 5.383 1.00 97.88 92 ALA A O 1
ATOM 713 N N . ILE A 1 93 ? 4.925 1.392 7.582 1.00 96.31 93 ILE A N 1
ATOM 714 C CA . ILE A 1 93 ? 5.775 2.584 7.478 1.00 96.31 93 ILE A CA 1
ATOM 715 C C . ILE A 1 93 ? 7.055 2.284 6.687 1.00 96.31 93 ILE A C 1
ATOM 717 O O . ILE A 1 93 ? 7.467 3.122 5.886 1.00 96.31 93 ILE A O 1
ATOM 721 N N . ALA A 1 94 ? 7.677 1.118 6.882 1.00 95.56 94 ALA A N 1
ATOM 722 C CA . ALA A 1 94 ? 8.876 0.722 6.142 1.00 95.56 94 ALA A CA 1
ATOM 723 C C . ALA A 1 94 ? 8.599 0.563 4.636 1.00 95.56 94 ALA A C 1
ATOM 725 O O . ALA A 1 94 ? 9.309 1.153 3.823 1.00 95.56 94 ALA A O 1
ATOM 726 N N . LEU A 1 95 ? 7.520 -0.138 4.269 1.00 97.50 95 LEU A N 1
ATOM 727 C CA . LEU A 1 95 ? 7.088 -0.276 2.872 1.00 97.50 95 LEU A CA 1
ATOM 728 C C . LEU A 1 95 ? 6.789 1.082 2.230 1.00 97.50 95 LEU A C 1
ATOM 730 O O . LEU A 1 95 ? 7.213 1.367 1.109 1.00 97.50 95 LEU A O 1
ATOM 734 N N . MET A 1 96 ? 6.086 1.960 2.947 1.00 97.75 96 MET A N 1
ATOM 735 C CA . MET A 1 96 ? 5.774 3.291 2.431 1.00 97.75 96 MET A CA 1
ATOM 736 C C . MET A 1 96 ? 7.017 4.180 2.319 1.00 97.75 96 MET A C 1
ATOM 738 O O . MET A 1 96 ? 7.082 5.012 1.418 1.00 97.75 96 MET A O 1
ATOM 742 N N . HIS A 1 97 ? 8.020 3.998 3.184 1.00 96.81 97 HIS A N 1
ATOM 743 C CA . HIS A 1 97 ? 9.301 4.690 3.056 1.00 96.81 97 HIS A CA 1
ATOM 744 C C . HIS A 1 97 ? 9.994 4.327 1.738 1.00 96.81 97 HIS A C 1
ATOM 746 O O . HIS A 1 97 ? 10.330 5.231 0.977 1.00 96.81 97 HIS A O 1
ATOM 752 N N . PHE A 1 98 ? 10.124 3.031 1.428 1.00 97.62 98 PHE A N 1
ATOM 753 C CA . PHE A 1 98 ? 10.631 2.573 0.129 1.00 97.62 98 PHE A CA 1
ATOM 754 C C . PHE A 1 98 ? 9.800 3.135 -1.032 1.00 97.62 98 PHE A C 1
ATOM 756 O O . PHE A 1 98 ? 10.343 3.708 -1.970 1.00 97.62 98 PHE A O 1
ATOM 763 N N . THR A 1 99 ? 8.471 3.049 -0.935 1.00 98.12 99 THR A N 1
ATOM 764 C CA . THR A 1 99 ? 7.542 3.535 -1.972 1.00 98.12 99 THR A CA 1
ATOM 765 C C . THR A 1 99 ? 7.744 5.030 -2.251 1.00 98.12 99 THR A C 1
ATOM 767 O O . THR A 1 99 ? 7.817 5.449 -3.403 1.00 98.12 99 THR A O 1
ATOM 770 N N . CYS A 1 100 ? 7.885 5.849 -1.204 1.00 97.44 100 CYS A N 1
ATOM 771 C CA . CYS A 1 100 ? 8.182 7.279 -1.329 1.00 97.44 100 CYS A CA 1
ATOM 772 C C . CYS A 1 100 ? 9.560 7.550 -1.921 1.00 97.44 100 CYS A C 1
ATOM 774 O O . CYS A 1 100 ? 9.715 8.519 -2.654 1.00 97.44 100 CYS A O 1
ATOM 776 N N . GLN A 1 101 ? 10.550 6.733 -1.583 1.00 97.06 101 GLN A N 1
ATOM 777 C CA . GLN A 1 101 ? 11.910 6.924 -2.055 1.00 97.06 101 GLN A CA 1
ATOM 778 C C . GLN A 1 101 ? 12.049 6.591 -3.545 1.00 97.06 101 GLN A C 1
ATOM 780 O O . GLN A 1 101 ? 12.666 7.353 -4.283 1.00 97.06 101 GLN A O 1
ATOM 785 N N . GLU A 1 102 ? 11.458 5.481 -3.983 1.00 97.44 102 GLU A N 1
ATOM 786 C CA . GLU A 1 102 ? 11.740 4.908 -5.302 1.00 97.44 102 GLU A CA 1
ATOM 787 C C . GLU A 1 102 ? 10.682 5.240 -6.364 1.00 97.44 102 GLU A C 1
ATOM 789 O O . GLU A 1 102 ? 10.987 5.260 -7.558 1.00 97.44 102 GLU A O 1
ATOM 794 N N . LEU A 1 103 ? 9.432 5.496 -5.957 1.00 98.00 103 LEU A N 1
ATOM 795 C CA . LEU A 1 103 ? 8.310 5.640 -6.894 1.00 98.00 103 LEU A CA 1
ATOM 796 C C . LEU A 1 103 ? 7.715 7.046 -6.942 1.00 98.00 103 LEU A C 1
ATOM 798 O O . LEU A 1 103 ? 7.058 7.376 -7.929 1.00 98.00 103 LEU A O 1
ATOM 802 N N . LEU A 1 104 ? 7.913 7.876 -5.913 1.00 97.69 104 LEU A N 1
ATOM 803 C CA . LEU A 1 104 ? 7.324 9.214 -5.868 1.00 97.69 104 LEU A CA 1
ATOM 804 C C . LEU A 1 104 ? 8.021 10.153 -6.856 1.00 97.69 104 LEU A C 1
ATOM 806 O O . LEU A 1 104 ? 9.207 10.448 -6.733 1.00 97.69 104 LEU A O 1
ATOM 810 N N . ASP A 1 105 ? 7.254 10.696 -7.791 1.00 96.62 105 ASP A N 1
ATOM 811 C CA . ASP A 1 105 ? 7.707 11.766 -8.663 1.00 96.62 105 ASP A CA 1
ATOM 812 C C . ASP A 1 105 ? 7.636 13.120 -7.936 1.00 96.62 105 ASP A C 1
ATOM 814 O O . ASP A 1 105 ? 6.537 13.577 -7.595 1.00 96.62 105 ASP A O 1
ATOM 818 N N . PRO A 1 106 ? 8.766 13.817 -7.725 1.00 92.56 106 PRO A N 1
ATOM 819 C CA . PRO A 1 106 ? 8.756 15.126 -7.084 1.00 92.56 106 PRO A CA 1
ATOM 820 C C . PRO A 1 106 ? 8.075 16.212 -7.929 1.00 92.56 106 PRO A C 1
ATOM 822 O O . PRO A 1 106 ? 7.688 17.234 -7.366 1.00 92.56 106 PRO A O 1
ATOM 825 N N . GLN A 1 107 ? 7.930 16.027 -9.248 1.00 91.50 107 GLN A N 1
ATOM 826 C CA . GLN A 1 107 ? 7.334 17.038 -10.129 1.00 91.50 107 GLN A CA 1
ATOM 827 C C . GLN A 1 107 ? 5.806 17.025 -10.064 1.00 91.50 107 GLN A C 1
ATOM 829 O O . GLN A 1 107 ? 5.186 18.053 -9.803 1.00 91.50 107 GLN A O 1
ATOM 834 N N . SER A 1 108 ? 5.193 15.863 -10.287 1.00 92.56 108 SER A N 1
ATOM 835 C CA . SER A 1 108 ? 3.734 15.709 -10.225 1.00 92.56 108 SER A CA 1
ATOM 836 C C . SER A 1 108 ? 3.196 15.463 -8.813 1.00 92.56 108 SER A C 1
ATOM 838 O O . SER A 1 108 ? 2.005 15.659 -8.571 1.00 92.56 108 SER A O 1
ATOM 840 N N . GLY A 1 109 ? 4.044 15.021 -7.879 1.00 94.12 109 GLY A N 1
ATOM 841 C CA . GLY A 1 109 ? 3.631 14.604 -6.539 1.00 94.12 109 GLY A CA 1
ATOM 842 C C . GLY A 1 109 ? 2.911 13.253 -6.500 1.00 94.12 109 GLY A C 1
ATOM 843 O O . GLY A 1 109 ? 2.266 12.958 -5.495 1.00 94.12 109 GLY A O 1
ATOM 844 N N . LEU A 1 110 ? 3.001 12.454 -7.569 1.00 96.88 110 LEU A N 1
ATOM 845 C CA . LEU A 1 110 ? 2.358 11.146 -7.717 1.00 96.88 110 LEU A CA 1
ATOM 846 C C . LEU A 1 110 ? 3.385 10.019 -7.833 1.00 96.88 110 LEU A C 1
ATOM 848 O O . LEU A 1 110 ? 4.512 10.225 -8.270 1.00 96.88 110 LEU A O 1
ATOM 852 N N . PHE A 1 111 ? 2.978 8.810 -7.477 1.00 98.19 111 PHE A N 1
ATOM 853 C CA . PHE A 1 111 ? 3.789 7.607 -7.589 1.00 98.19 111 PHE A CA 1
ATOM 854 C C . PHE A 1 111 ? 3.676 6.972 -8.974 1.00 98.19 111 PHE A C 1
ATOM 856 O O . PHE A 1 111 ? 2.564 6.804 -9.484 1.00 98.19 111 PHE A O 1
ATOM 863 N N . TYR A 1 112 ? 4.813 6.573 -9.542 1.00 97.88 112 TYR A N 1
ATOM 864 C CA . TYR A 1 112 ? 4.869 5.695 -10.709 1.00 97.88 112 TYR A CA 1
ATOM 865 C C . TYR A 1 112 ? 4.504 4.251 -10.349 1.00 97.88 112 TYR A C 1
ATOM 867 O O . TYR A 1 112 ? 4.720 3.815 -9.222 1.00 97.88 112 TYR A O 1
ATOM 875 N N . ASP A 1 113 ? 3.968 3.510 -11.314 1.00 96.69 113 ASP A N 1
ATOM 876 C CA . ASP A 1 113 ? 3.524 2.121 -11.189 1.00 96.69 113 ASP A CA 1
ATOM 877 C C . ASP A 1 113 ? 4.659 1.103 -10.979 1.00 96.69 113 ASP A C 1
ATOM 879 O O . ASP A 1 113 ? 4.440 0.077 -10.331 1.00 96.69 113 ASP A O 1
ATOM 883 N N . TYR A 1 114 ? 5.872 1.384 -11.459 1.00 95.75 114 TYR A N 1
ATOM 884 C CA . TYR A 1 114 ? 7.060 0.556 -11.224 1.00 95.75 114 TYR A CA 1
ATOM 885 C C . TYR A 1 114 ? 8.369 1.364 -11.165 1.00 95.75 114 TYR A C 1
ATOM 887 O O . TYR A 1 114 ? 8.424 2.558 -11.484 1.00 95.75 114 TYR A O 1
ATOM 895 N N . LEU A 1 115 ? 9.437 0.696 -10.713 1.00 94.56 115 LEU A N 1
ATOM 896 C CA . LEU A 1 115 ? 10.778 1.270 -10.567 1.00 94.56 115 LEU A CA 1
ATOM 897 C C . LEU A 1 115 ? 11.305 1.830 -11.894 1.00 94.56 115 LEU A C 1
ATOM 899 O O . LEU A 1 115 ? 11.023 1.303 -12.968 1.00 94.56 115 LEU A O 1
ATOM 903 N N . ALA A 1 116 ? 12.089 2.906 -11.823 1.00 91.50 116 ALA A N 1
ATOM 904 C CA . ALA A 1 116 ? 12.797 3.390 -13.001 1.00 91.50 116 ALA A CA 1
ATOM 905 C C . ALA A 1 116 ? 13.828 2.346 -13.451 1.00 91.50 116 ALA A C 1
ATOM 907 O O . ALA A 1 116 ? 14.645 1.901 -12.648 1.00 91.50 116 ALA A O 1
ATOM 908 N N . ASP A 1 117 ? 13.822 2.017 -14.737 1.00 89.44 117 ASP A N 1
ATOM 909 C CA . ASP A 1 117 ? 14.844 1.188 -15.366 1.00 89.44 117 ASP A CA 1
ATOM 910 C C . ASP A 1 117 ? 15.479 1.989 -16.517 1.00 89.44 117 ASP A C 1
ATOM 912 O O . ASP A 1 117 ? 14.808 2.242 -17.522 1.00 89.44 117 ASP A O 1
ATOM 916 N N . PRO A 1 118 ? 16.740 2.446 -16.372 1.00 85.50 118 PRO A N 1
ATOM 917 C CA . PRO A 1 118 ? 17.447 3.192 -17.414 1.00 85.50 118 PRO A CA 1
ATOM 918 C C . PRO A 1 118 ? 17.614 2.415 -18.723 1.00 85.50 118 PRO A C 1
ATOM 920 O O . PRO A 1 118 ? 17.745 3.030 -19.780 1.00 85.50 118 PRO A O 1
ATOM 923 N N . GLU A 1 119 ? 17.590 1.084 -18.653 1.00 88.12 119 GLU A N 1
ATOM 924 C CA . GLU A 1 119 ? 17.750 0.189 -19.797 1.00 88.12 119 GLU A CA 1
ATOM 925 C C . GLU A 1 119 ? 16.398 -0.219 -20.403 1.00 88.12 119 GLU A C 1
ATOM 927 O O . GLU A 1 119 ? 16.356 -0.974 -21.376 1.00 88.12 119 GLU A O 1
ATOM 932 N N . ALA A 1 120 ? 15.274 0.273 -19.865 1.00 84.19 120 ALA A N 1
ATOM 933 C CA . ALA A 1 120 ? 13.958 -0.048 -20.393 1.00 84.19 120 ALA A CA 1
ATOM 934 C C . ALA A 1 120 ? 13.755 0.545 -21.793 1.00 84.19 120 ALA A C 1
ATOM 936 O O . ALA A 1 120 ? 13.996 1.724 -22.051 1.00 84.19 120 ALA A O 1
ATOM 937 N N . ILE A 1 121 ? 13.238 -0.278 -22.710 1.00 78.62 121 ILE A N 1
ATOM 938 C CA . ILE A 1 121 ? 13.013 0.097 -24.110 1.00 78.62 121 ILE A CA 1
ATOM 939 C C . ILE A 1 121 ? 11.524 0.000 -24.449 1.00 78.62 121 ILE A C 1
ATOM 941 O O . ILE A 1 121 ? 10.793 -0.878 -23.981 1.00 78.62 121 ILE A O 1
ATOM 945 N N . GLY A 1 122 ? 11.065 0.900 -25.320 1.00 83.44 122 GLY A N 1
ATOM 946 C CA . GLY A 1 122 ? 9.710 0.867 -25.859 1.00 83.44 122 GLY A CA 1
ATOM 947 C C . GLY A 1 122 ? 8.664 1.100 -24.772 1.00 83.44 122 GLY A C 1
ATOM 948 O O . GLY A 1 122 ? 8.766 2.051 -24.003 1.00 83.44 122 GLY A O 1
ATOM 949 N N . ARG A 1 123 ? 7.641 0.238 -24.703 1.00 76.62 123 ARG A N 1
ATOM 950 C CA . ARG A 1 123 ? 6.545 0.396 -23.729 1.00 76.62 123 ARG A CA 1
ATOM 951 C C . ARG A 1 123 ? 6.992 0.229 -22.277 1.00 76.62 123 ARG A C 1
ATOM 953 O O . ARG A 1 123 ? 6.354 0.806 -21.414 1.00 76.62 123 ARG A O 1
ATOM 960 N N . LEU A 1 124 ? 8.083 -0.493 -22.013 1.00 76.19 124 LEU A N 1
ATOM 961 C CA . LEU A 1 124 ? 8.612 -0.663 -20.654 1.00 76.19 124 LEU A CA 1
ATOM 962 C C . LEU A 1 124 ? 9.252 0.623 -20.107 1.00 76.19 124 LEU A C 1
ATOM 964 O O . LEU A 1 124 ? 9.365 0.780 -18.897 1.00 76.19 124 LEU A O 1
ATOM 968 N N . ALA A 1 125 ? 9.629 1.569 -20.973 1.00 81.50 125 ALA A N 1
ATOM 969 C CA . ALA A 1 125 ? 10.122 2.881 -20.548 1.00 81.50 125 ALA A CA 1
ATOM 970 C C . ALA A 1 125 ? 8.989 3.840 -20.135 1.00 81.50 125 ALA A C 1
ATOM 972 O O . ALA A 1 125 ? 9.234 4.868 -19.503 1.00 81.50 125 ALA A O 1
ATOM 973 N N . LEU A 1 126 ? 7.744 3.528 -20.513 1.00 87.50 126 LEU A N 1
ATOM 974 C CA . LEU A 1 126 ? 6.583 4.385 -20.295 1.00 87.50 126 LEU A CA 1
ATOM 975 C C . LEU A 1 126 ? 5.886 4.006 -18.992 1.00 87.50 126 LEU A C 1
ATOM 977 O O . LEU A 1 126 ? 4.914 3.258 -18.994 1.00 87.50 126 LEU A O 1
ATOM 981 N N . ARG A 1 127 ? 6.390 4.564 -17.891 1.00 93.88 127 ARG A N 1
ATOM 982 C CA . ARG A 1 127 ? 5.753 4.440 -16.579 1.00 93.88 127 ARG A CA 1
ATOM 983 C C . ARG A 1 127 ? 4.474 5.255 -16.509 1.00 93.88 127 ARG A C 1
ATOM 985 O O . ARG A 1 127 ? 4.416 6.392 -16.988 1.00 93.88 127 ARG A O 1
ATOM 992 N N . GLU A 1 128 ? 3.481 4.704 -15.837 1.00 94.12 128 GLU A N 1
ATOM 993 C CA . GLU A 1 128 ? 2.212 5.365 -15.574 1.00 94.12 128 GLU A CA 1
ATOM 994 C C . GLU A 1 128 ? 2.133 5.786 -14.105 1.00 94.12 128 GLU A C 1
ATOM 996 O O . GLU A 1 128 ? 2.890 5.322 -13.261 1.00 94.12 128 GLU A O 1
ATOM 1001 N N . GLN A 1 129 ? 1.214 6.694 -13.774 1.00 95.44 129 GLN A N 1
ATOM 1002 C CA . GLN A 1 129 ? 0.913 7.006 -12.371 1.00 95.44 129 GLN A CA 1
ATOM 1003 C C . GLN A 1 129 ? -0.582 6.775 -12.176 1.00 95.44 129 GLN A C 1
ATOM 1005 O O . GLN A 1 129 ? -1.379 7.681 -12.478 1.00 95.44 129 GLN A O 1
ATOM 1010 N N . PRO A 1 130 ? -0.962 5.545 -11.794 1.00 94.19 130 PRO A N 1
ATOM 1011 C CA . PRO A 1 130 ? -2.341 5.092 -11.826 1.00 94.19 130 PRO A CA 1
ATOM 1012 C C . PRO A 1 130 ? -3.137 5.713 -10.677 1.00 94.19 130 PRO A C 1
ATOM 1014 O O . PRO A 1 130 ? -2.666 5.805 -9.541 1.00 94.19 130 PRO A O 1
ATOM 1017 N N . LEU A 1 131 ? -4.345 6.191 -10.990 1.00 91.50 131 LEU A N 1
ATOM 1018 C CA . LEU A 1 131 ? -5.158 6.981 -10.061 1.00 91.50 131 LEU A CA 1
ATOM 1019 C C . LEU A 1 131 ? -5.562 6.182 -8.815 1.00 91.50 131 LEU A C 1
ATOM 1021 O O . LEU A 1 131 ? -5.512 6.722 -7.712 1.00 91.50 131 LEU A O 1
ATOM 1025 N N . THR A 1 132 ? -5.942 4.913 -8.981 1.00 91.44 132 THR A N 1
ATOM 1026 C CA . THR A 1 132 ? -6.423 4.060 -7.884 1.00 91.44 132 THR A CA 1
ATOM 1027 C C . THR A 1 132 ? -5.343 3.841 -6.830 1.00 91.44 132 THR A C 1
ATOM 1029 O O . THR A 1 132 ? -5.563 4.127 -5.654 1.00 91.44 132 THR A O 1
ATOM 1032 N N . GLU A 1 133 ? -4.152 3.406 -7.235 1.00 96.31 133 GLU A N 1
ATOM 1033 C CA . GLU A 1 133 ? -3.045 3.141 -6.319 1.00 96.31 133 GLU A CA 1
ATOM 1034 C C . GLU A 1 133 ? -2.521 4.433 -5.686 1.00 96.31 133 GLU A C 1
ATOM 1036 O O . GLU A 1 133 ? -2.165 4.430 -4.511 1.00 96.31 133 GLU A O 1
ATOM 1041 N N . ASN A 1 134 ? -2.525 5.556 -6.414 1.00 97.38 134 ASN A N 1
ATOM 1042 C CA . ASN A 1 134 ? -2.158 6.859 -5.854 1.00 97.38 134 ASN A CA 1
ATOM 1043 C C . ASN A 1 134 ? -3.162 7.337 -4.794 1.00 97.38 134 ASN A C 1
ATOM 1045 O O . ASN A 1 134 ? -2.763 7.800 -3.723 1.00 97.38 134 ASN A O 1
ATOM 1049 N N . ALA A 1 135 ? -4.462 7.184 -5.046 1.00 95.12 135 ALA A N 1
ATOM 1050 C CA . ALA A 1 135 ? -5.495 7.485 -4.060 1.00 95.12 135 ALA A CA 1
ATOM 1051 C C . ALA A 1 135 ? -5.370 6.582 -2.820 1.00 95.12 135 ALA A C 1
ATOM 1053 O O . ALA A 1 135 ? -5.442 7.071 -1.692 1.00 95.12 135 ALA A O 1
ATOM 1054 N N . LEU A 1 136 ? -5.110 5.284 -3.014 1.00 96.38 136 LEU A N 1
ATOM 1055 C CA . LEU A 1 136 ? -4.884 4.342 -1.917 1.00 96.38 136 LEU A CA 1
ATOM 1056 C C . LEU A 1 136 ? -3.625 4.703 -1.116 1.00 96.38 136 LEU A C 1
ATOM 1058 O O . LEU A 1 136 ? -3.663 4.732 0.112 1.00 96.38 136 LEU A O 1
ATOM 1062 N N . ALA A 1 137 ? -2.526 5.053 -1.790 1.00 98.06 137 ALA A N 1
ATOM 1063 C CA . ALA A 1 137 ? -1.296 5.503 -1.144 1.00 98.06 137 ALA A CA 1
ATOM 1064 C C . ALA A 1 137 ? -1.543 6.729 -0.258 1.00 98.06 137 ALA A C 1
ATOM 1066 O O . ALA A 1 137 ? -1.080 6.768 0.884 1.00 98.06 137 ALA A O 1
ATOM 1067 N N . ALA A 1 138 ? -2.309 7.707 -0.750 1.00 97.12 138 ALA A N 1
ATOM 1068 C CA . ALA A 1 138 ? -2.688 8.877 0.030 1.00 97.12 138 ALA A CA 1
ATOM 1069 C C . ALA A 1 138 ? -3.505 8.507 1.277 1.00 97.12 138 ALA A C 1
ATOM 1071 O O . ALA A 1 138 ? -3.190 8.984 2.369 1.00 97.12 138 ALA A O 1
ATOM 1072 N N . ALA A 1 139 ? -4.497 7.621 1.148 1.00 96.25 139 ALA A N 1
ATOM 1073 C CA . ALA A 1 139 ? -5.283 7.132 2.282 1.00 96.25 139 ALA A CA 1
ATOM 1074 C C . ALA A 1 139 ? -4.395 6.453 3.339 1.00 96.25 139 ALA A C 1
ATOM 1076 O O . ALA A 1 139 ? -4.468 6.770 4.529 1.00 96.25 139 ALA A O 1
ATOM 1077 N N . CYS A 1 140 ? -3.495 5.569 2.904 1.00 97.81 140 CYS A N 1
ATOM 1078 C CA . CYS A 1 140 ? -2.534 4.893 3.771 1.00 97.81 140 CYS A CA 1
ATOM 1079 C C . CYS A 1 140 ? -1.593 5.878 4.481 1.00 97.81 140 CYS A C 1
ATOM 1081 O O . CYS A 1 140 ? -1.350 5.747 5.682 1.00 97.81 140 CYS A O 1
ATOM 1083 N N . LEU A 1 141 ? -1.082 6.888 3.770 1.00 97.81 141 LEU A N 1
ATOM 1084 C CA . LEU A 1 141 ? -0.232 7.935 4.343 1.00 97.81 141 LEU A CA 1
ATOM 1085 C C . LEU A 1 141 ? -0.963 8.752 5.419 1.00 97.81 141 LEU A C 1
ATOM 1087 O O . LEU A 1 141 ? -0.369 9.034 6.463 1.00 97.81 141 LEU A O 1
ATOM 1091 N N . LEU A 1 142 ? -2.239 9.094 5.205 1.00 96.25 142 LEU A N 1
ATOM 1092 C CA . LEU A 1 142 ? -3.067 9.778 6.207 1.00 96.25 142 LEU A CA 1
ATOM 1093 C C . LEU A 1 142 ? -3.260 8.912 7.454 1.00 96.25 142 LEU A C 1
ATOM 1095 O O . LEU A 1 142 ? -2.959 9.367 8.559 1.00 96.25 142 LEU A O 1
ATOM 1099 N N . ARG A 1 143 ? -3.657 7.645 7.277 1.00 95.44 143 ARG A N 1
ATOM 1100 C CA . ARG A 1 143 ? -3.808 6.667 8.370 1.00 95.44 143 ARG A CA 1
ATOM 1101 C C . ARG A 1 143 ? -2.530 6.536 9.194 1.00 95.44 143 ARG A C 1
ATOM 1103 O O . ARG A 1 143 ? -2.552 6.680 10.414 1.00 95.44 143 ARG A O 1
ATOM 1110 N N . MET A 1 144 ? -1.392 6.318 8.535 1.00 96.19 144 MET A N 1
ATOM 1111 C CA . MET A 1 144 ? -0.101 6.213 9.218 1.00 96.19 144 MET A CA 1
ATOM 1112 C C . MET A 1 144 ? 0.292 7.509 9.920 1.00 96.19 144 MET A C 1
ATOM 1114 O O . MET A 1 144 ? 0.872 7.451 11.004 1.00 96.19 144 MET A O 1
ATOM 1118 N N . SER A 1 145 ? -0.007 8.675 9.342 1.00 95.31 145 SER A N 1
ATOM 1119 C CA . SER A 1 145 ? 0.256 9.952 10.005 1.00 95.31 145 SER A CA 1
ATOM 1120 C C . SER A 1 145 ? -0.575 10.109 11.278 1.00 95.31 145 SER A C 1
ATOM 1122 O O . SER A 1 145 ? -0.021 10.499 12.306 1.00 95.31 145 SER A O 1
ATOM 1124 N N . ALA A 1 146 ? -1.853 9.722 11.244 1.00 92.00 146 ALA A N 1
ATOM 1125 C CA . ALA A 1 146 ? -2.727 9.732 12.411 1.00 92.00 146 ALA A CA 1
ATOM 1126 C C . ALA A 1 146 ? -2.215 8.794 13.520 1.00 92.00 146 ALA A C 1
ATOM 1128 O O . ALA A 1 146 ? -2.150 9.202 14.678 1.00 92.00 146 ALA A O 1
ATOM 1129 N N . TYR A 1 147 ? -1.776 7.578 13.174 1.00 92.00 147 TYR A N 1
ATOM 1130 C CA . TYR A 1 147 ? -1.284 6.598 14.153 1.00 92.00 147 TYR A CA 1
ATOM 1131 C C . TYR A 1 147 ? 0.120 6.899 14.701 1.00 92.00 147 TYR A C 1
ATOM 1133 O O . TYR A 1 147 ? 0.426 6.535 15.834 1.00 92.00 147 TYR A O 1
ATOM 1141 N N . SER A 1 148 ? 0.998 7.525 13.909 1.00 88.50 148 SER A N 1
ATOM 1142 C CA . SER A 1 148 ? 2.413 7.738 14.271 1.00 88.50 148 SER A CA 1
ATOM 1143 C C . SER A 1 148 ? 2.773 9.184 14.624 1.00 88.50 148 SER A C 1
ATOM 1145 O O . SER A 1 148 ? 3.908 9.448 15.023 1.00 88.50 148 SER A O 1
ATOM 1147 N N . HIS A 1 149 ? 1.846 10.129 14.440 1.00 85.38 149 HIS A N 1
ATOM 1148 C CA . HIS A 1 149 ? 2.044 11.578 14.588 1.00 85.38 149 HIS A CA 1
ATOM 1149 C C . HIS A 1 149 ? 3.185 12.162 13.729 1.00 85.38 149 HIS A C 1
ATOM 1151 O O . HIS A 1 149 ? 3.728 13.234 14.013 1.00 85.38 149 HIS A O 1
ATOM 1157 N N . ARG A 1 150 ? 3.558 11.477 12.641 1.00 84.50 150 ARG A N 1
ATOM 1158 C CA . ARG A 1 150 ? 4.605 11.914 11.709 1.00 84.50 150 ARG A CA 1
ATOM 1159 C C . ARG A 1 150 ? 4.037 12.881 10.667 1.00 84.50 150 ARG A C 1
ATOM 1161 O O . ARG A 1 150 ? 3.344 12.471 9.734 1.00 84.50 150 ARG A O 1
ATOM 1168 N N . LYS A 1 151 ? 4.357 14.174 10.802 1.00 85.12 151 LYS A N 1
ATOM 1169 C CA . LYS A 1 151 ? 3.844 15.257 9.931 1.00 85.12 151 LYS A CA 1
ATOM 1170 C C . LYS A 1 151 ? 4.277 15.148 8.462 1.00 85.12 151 LYS A C 1
ATOM 1172 O O . LYS A 1 151 ? 3.549 15.588 7.576 1.00 85.12 151 LYS A O 1
ATOM 1177 N N . ASN A 1 152 ? 5.442 14.562 8.185 1.00 90.44 152 ASN A N 1
ATOM 1178 C CA . ASN A 1 152 ? 5.939 14.371 6.816 1.00 90.44 152 ASN A CA 1
ATOM 1179 C C . ASN A 1 152 ? 5.056 13.414 5.992 1.00 90.44 152 ASN A C 1
ATOM 1181 O O . ASN A 1 152 ? 4.915 13.613 4.784 1.00 90.44 152 ASN A O 1
ATOM 1185 N N . LEU A 1 153 ? 4.435 12.417 6.635 1.00 93.12 153 LEU A N 1
ATOM 1186 C CA . LEU A 1 153 ? 3.503 11.494 5.980 1.00 93.12 153 LEU A CA 1
ATOM 1187 C C . LEU A 1 153 ? 2.235 12.224 5.531 1.00 93.12 153 LEU A C 1
ATOM 1189 O O . LEU A 1 153 ? 1.863 12.135 4.365 1.00 93.12 153 LEU A O 1
ATOM 1193 N N . HIS A 1 154 ? 1.644 13.031 6.415 1.00 93.31 154 HIS A N 1
ATOM 1194 C CA . HIS A 1 154 ? 0.474 13.847 6.091 1.00 93.31 154 HIS A CA 1
ATOM 1195 C C . HIS A 1 154 ? 0.765 14.838 4.956 1.00 93.31 154 HIS A C 1
ATOM 1197 O O . HIS A 1 154 ? 0.032 14.885 3.973 1.00 93.31 154 HIS A O 1
ATOM 1203 N N . GLY A 1 155 ? 1.893 15.558 5.015 1.00 94.25 155 GLY A N 1
ATOM 1204 C CA . GLY A 1 155 ? 2.280 16.467 3.931 1.00 94.25 155 GLY A CA 1
ATOM 1205 C C . GLY A 1 155 ? 2.465 15.759 2.582 1.00 94.25 155 GLY A C 1
ATOM 1206 O O . GLY A 1 155 ? 2.164 16.334 1.540 1.00 94.25 155 GLY A O 1
ATOM 1207 N N . THR A 1 156 ? 2.935 14.509 2.584 1.00 95.56 156 THR A N 1
ATOM 1208 C CA . THR A 1 156 ? 3.048 13.696 1.362 1.00 95.56 156 THR A CA 1
ATOM 1209 C C . THR A 1 156 ? 1.679 13.249 0.863 1.00 95.56 156 THR A C 1
ATOM 1211 O O . THR A 1 156 ? 1.412 13.383 -0.327 1.00 95.56 156 THR A O 1
ATOM 1214 N N . ALA A 1 157 ? 0.782 12.827 1.757 1.00 95.38 157 ALA A N 1
ATOM 1215 C CA . ALA A 1 157 ? -0.587 12.471 1.394 1.00 95.38 157 ALA A CA 1
ATOM 1216 C C . ALA A 1 157 ? -1.313 13.619 0.682 1.00 95.38 157 ALA A C 1
ATOM 1218 O O . ALA A 1 157 ? -1.900 13.416 -0.378 1.00 95.38 157 ALA A O 1
ATOM 1219 N N . LEU A 1 158 ? -1.218 14.842 1.216 1.00 93.75 158 LEU A N 1
ATOM 1220 C CA . LEU A 1 158 ? -1.859 16.014 0.616 1.00 93.75 158 LEU A CA 1
ATOM 1221 C C . LEU A 1 158 ? -1.307 16.341 -0.777 1.00 93.75 158 LEU A C 1
ATOM 1223 O O . LEU A 1 158 ? -2.076 16.723 -1.663 1.00 93.75 158 LEU A O 1
ATOM 1227 N N . ARG A 1 159 ? 0.002 16.158 -1.003 1.00 94.25 159 ARG A N 1
ATOM 1228 C CA . ARG A 1 159 ? 0.594 16.311 -2.344 1.00 94.25 159 ARG A CA 1
ATOM 1229 C C . ARG A 1 159 ? 0.025 15.287 -3.321 1.00 94.25 159 ARG A C 1
ATOM 1231 O O . ARG A 1 159 ? -0.382 15.674 -4.411 1.00 94.25 159 ARG A O 1
ATOM 1238 N N . VAL A 1 160 ? -0.080 14.026 -2.906 1.00 95.50 160 VAL A N 1
ATOM 1239 C CA . VAL A 1 160 ? -0.619 12.943 -3.743 1.00 95.50 160 VAL A CA 1
ATOM 1240 C C . VAL A 1 160 ? -2.096 13.183 -4.067 1.00 95.50 160 VAL A C 1
ATOM 1242 O O . VAL A 1 160 ? -2.498 13.051 -5.223 1.00 95.50 160 VAL A O 1
ATOM 1245 N N . LEU A 1 161 ? -2.909 13.613 -3.094 1.00 92.19 161 LEU A N 1
ATOM 1246 C CA . LEU A 1 161 ? -4.317 13.963 -3.328 1.00 92.19 161 LEU A CA 1
ATOM 1247 C C . LEU A 1 161 ? -4.468 15.145 -4.289 1.00 92.19 161 LEU A C 1
ATOM 1249 O O . LEU A 1 161 ? -5.326 15.103 -5.173 1.00 92.19 161 LEU A O 1
ATOM 1253 N N . SER A 1 162 ? -3.626 16.171 -4.140 1.00 90.25 162 SER A N 1
ATOM 1254 C CA . SER A 1 162 ? -3.625 17.353 -5.010 1.00 90.25 162 SER A CA 1
ATOM 1255 C C . SER A 1 162 ? -3.197 17.004 -6.437 1.00 90.25 162 SER A C 1
ATOM 1257 O O . SER A 1 162 ? -3.851 17.413 -7.394 1.00 90.25 162 SER A O 1
ATOM 1259 N N . GLY A 1 163 ? -2.146 16.194 -6.595 1.00 89.12 163 GLY A N 1
ATOM 1260 C CA . GLY A 1 163 ? -1.716 15.686 -7.899 1.00 89.12 163 GLY A CA 1
ATOM 1261 C C . GLY A 1 163 ? -2.795 14.823 -8.557 1.00 89.12 163 GLY A C 1
ATOM 1262 O O . GLY A 1 163 ? -3.060 14.953 -9.753 1.00 89.12 163 GLY A O 1
ATOM 1263 N N . SER A 1 164 ? -3.492 14.004 -7.765 1.00 86.69 164 SER A N 1
ATOM 1264 C CA . SER A 1 164 ? -4.545 13.100 -8.243 1.00 86.69 164 SER A CA 1
ATOM 1265 C C . SER A 1 164 ? -5.779 13.857 -8.730 1.00 86.69 164 SER A C 1
ATOM 1267 O O . SER A 1 164 ? -6.421 13.412 -9.678 1.00 86.69 164 SER A O 1
ATOM 1269 N N . LEU A 1 165 ? -6.076 15.029 -8.155 1.00 83.12 165 LEU A N 1
ATOM 1270 C CA . LEU A 1 165 ? -7.199 15.876 -8.566 1.00 83.12 165 LEU A CA 1
ATOM 1271 C C . LEU A 1 165 ? -7.110 16.264 -10.050 1.00 83.12 165 LEU A C 1
ATOM 1273 O O . LEU A 1 165 ? -8.108 16.218 -10.767 1.00 83.12 165 LEU A O 1
ATOM 1277 N N . SER A 1 166 ? -5.907 16.598 -10.525 1.00 75.69 166 SER A N 1
ATOM 1278 C CA . SER A 1 166 ? -5.684 16.945 -11.934 1.00 75.69 166 SER A CA 1
ATOM 1279 C C . SER A 1 166 ? -6.032 15.789 -12.882 1.00 75.69 166 SER A C 1
ATOM 1281 O O . SER A 1 166 ? -6.607 16.013 -13.943 1.00 75.69 166 SER A O 1
ATOM 1283 N N . LYS A 1 167 ? -5.763 14.542 -12.472 1.00 72.12 167 LYS A N 1
ATOM 1284 C CA . LYS A 1 167 ? -6.094 13.331 -13.237 1.00 72.12 167 LYS A CA 1
ATOM 1285 C C . LYS A 1 167 ? -7.561 12.926 -13.097 1.00 72.12 167 LYS A C 1
ATOM 1287 O O . LYS A 1 167 ? -8.154 12.454 -14.067 1.00 72.12 167 LYS A O 1
ATOM 1292 N N . TYR A 1 168 ? -8.151 13.143 -11.921 1.00 70.50 168 TYR A N 1
ATOM 1293 C CA . TYR A 1 168 ? -9.561 12.874 -11.635 1.00 70.50 168 TYR A CA 1
ATOM 1294 C C . TYR A 1 168 ? -10.493 13.613 -12.606 1.00 70.50 168 TYR A C 1
ATOM 1296 O O . TYR A 1 168 ? -11.399 13.007 -13.165 1.00 70.50 168 TYR A O 1
ATOM 1304 N N . TYR A 1 169 ? -10.224 14.888 -12.912 1.00 64.69 169 TYR A N 1
ATOM 1305 C CA . TYR A 1 169 ? -11.044 15.662 -13.859 1.00 64.69 169 TYR A CA 1
ATOM 1306 C C . TYR A 1 169 ? -11.060 15.112 -15.296 1.00 64.69 169 TYR A C 1
ATOM 1308 O O . TYR A 1 169 ? -11.924 15.488 -16.088 1.00 64.69 169 TYR A O 1
ATOM 1316 N N . HIS A 1 170 ? -10.136 14.213 -15.633 1.00 64.31 170 HIS A N 1
ATOM 1317 C CA . HIS A 1 170 ? -10.032 13.581 -16.947 1.00 64.31 170 HIS A CA 1
ATOM 1318 C C . HIS A 1 170 ? -10.424 12.094 -16.944 1.00 64.31 170 HIS A C 1
ATOM 1320 O O . HIS A 1 170 ? -10.361 11.448 -17.989 1.00 64.31 170 HIS A O 1
ATOM 1326 N N . THR A 1 171 ? -10.845 11.541 -15.802 1.00 60.78 171 THR A N 1
ATOM 1327 C CA . THR A 1 171 ? -11.196 10.121 -15.641 1.00 60.78 171 THR A CA 1
ATOM 1328 C C . THR A 1 171 ? -12.672 9.956 -15.264 1.00 60.78 171 THR A C 1
ATOM 1330 O O . THR A 1 171 ? -13.200 10.674 -14.426 1.00 60.78 171 THR A O 1
ATOM 1333 N N . GLY A 1 172 ? -13.368 9.024 -15.931 1.00 63.03 172 GLY A N 1
ATOM 1334 C CA . GLY A 1 172 ? -14.791 8.725 -15.699 1.00 63.03 172 GLY A CA 1
ATOM 1335 C C . GLY A 1 172 ? -15.043 7.944 -14.397 1.00 63.03 172 GLY A C 1
ATOM 1336 O O . GLY A 1 172 ? -14.584 8.323 -13.327 1.00 63.03 172 GLY A O 1
ATOM 1337 N N . ILE A 1 173 ? -15.743 6.805 -14.469 1.00 57.66 173 ILE A N 1
ATOM 1338 C CA . ILE A 1 173 ? -16.120 5.964 -13.303 1.00 57.66 173 ILE A CA 1
ATOM 1339 C C . ILE A 1 173 ? -14.926 5.569 -12.400 1.00 57.66 173 ILE A C 1
ATOM 1341 O O . ILE A 1 173 ? -15.106 5.341 -11.205 1.00 57.66 173 ILE A O 1
ATOM 1345 N N . GLN A 1 174 ? -13.696 5.554 -12.928 1.00 55.28 174 GLN A N 1
ATOM 1346 C CA . GLN A 1 174 ? -12.468 5.278 -12.165 1.00 55.28 174 GLN A CA 1
ATOM 1347 C C . GLN A 1 174 ? -12.168 6.310 -11.060 1.00 55.28 174 GLN A C 1
ATOM 1349 O O . GLN A 1 174 ? -11.397 6.023 -10.148 1.00 55.28 174 GLN A O 1
ATOM 1354 N N . GLY A 1 175 ? -12.806 7.482 -11.085 1.00 62.91 175 GLY A N 1
ATOM 1355 C CA . GLY A 1 175 ? -12.679 8.486 -10.034 1.00 62.91 175 GLY A CA 1
ATOM 1356 C C . GLY A 1 175 ? -13.392 8.139 -8.717 1.00 62.91 175 GLY A C 1
ATOM 1357 O O . GLY A 1 175 ? -13.104 8.757 -7.693 1.00 62.91 175 GLY A O 1
ATOM 1358 N N . ALA A 1 176 ? -14.293 7.149 -8.705 1.00 71.81 176 ALA A N 1
ATOM 1359 C CA . ALA A 1 176 ? -15.096 6.820 -7.524 1.00 71.81 176 ALA A CA 1
ATOM 1360 C C . ALA A 1 176 ? -14.237 6.460 -6.300 1.00 71.81 176 ALA A C 1
ATOM 1362 O O . ALA A 1 176 ? -14.524 6.907 -5.193 1.00 71.81 176 ALA A O 1
ATOM 1363 N N . PHE A 1 177 ? -13.143 5.718 -6.504 1.00 73.69 177 PHE A N 1
ATOM 1364 C CA . PHE A 1 177 ? -12.245 5.344 -5.413 1.00 73.69 177 PHE A CA 1
ATOM 1365 C C . PHE A 1 177 ? -11.525 6.563 -4.816 1.00 73.69 177 PHE A C 1
ATOM 1367 O O . PHE A 1 177 ? -11.486 6.727 -3.599 1.00 73.69 177 PHE A O 1
ATOM 1374 N N . TYR A 1 178 ? -11.036 7.473 -5.665 1.00 76.69 178 TYR A N 1
ATOM 1375 C CA . TYR A 1 178 ? -10.459 8.745 -5.222 1.00 76.69 178 TYR A CA 1
ATOM 1376 C C . TYR A 1 178 ? -11.473 9.589 -4.433 1.00 76.69 178 TYR A C 1
ATOM 1378 O O . TYR A 1 178 ? -11.151 10.095 -3.358 1.00 76.69 178 TYR A O 1
ATOM 1386 N N . ALA A 1 179 ? -12.717 9.685 -4.912 1.00 76.25 179 ALA A N 1
ATOM 1387 C CA . ALA A 1 179 ? -13.781 10.398 -4.209 1.00 76.25 179 ALA A CA 1
ATOM 1388 C C . ALA A 1 179 ? -14.088 9.780 -2.831 1.00 76.25 179 ALA A C 1
ATOM 1390 O O . ALA A 1 179 ? -14.239 10.517 -1.856 1.00 76.25 179 ALA A O 1
ATOM 1391 N N . CYS A 1 180 ? -14.115 8.446 -2.720 1.00 79.44 180 CYS A N 1
ATOM 1392 C CA . CYS A 1 180 ? -14.268 7.753 -1.438 1.00 79.44 180 CYS A CA 1
ATOM 1393 C C . CYS A 1 180 ? -13.129 8.075 -0.464 1.00 79.44 180 CYS A C 1
ATOM 1395 O O . CYS A 1 180 ? -13.399 8.338 0.706 1.00 79.44 180 CYS A O 1
ATOM 1397 N N . VAL A 1 181 ? -11.878 8.109 -0.935 1.00 78.88 181 VAL A N 1
ATOM 1398 C CA . VAL A 1 181 ? -10.727 8.476 -0.093 1.00 78.88 181 VAL A CA 1
ATOM 1399 C C . VAL A 1 181 ? -10.868 9.904 0.442 1.00 78.88 181 VAL A C 1
ATOM 1401 O O . VAL A 1 181 ? -10.655 10.132 1.632 1.00 78.88 181 VAL A O 1
ATOM 1404 N N . ILE A 1 182 ? -11.273 10.862 -0.399 1.00 81.38 182 ILE A N 1
ATOM 1405 C CA . ILE A 1 182 ? -11.512 12.253 0.024 1.00 81.38 182 ILE A CA 1
ATOM 1406 C C . ILE A 1 182 ? -12.644 12.341 1.057 1.00 81.38 182 ILE A C 1
ATOM 1408 O O . ILE A 1 182 ? -12.506 13.043 2.063 1.00 81.38 182 ILE A O 1
ATOM 1412 N N . ALA A 1 183 ? -13.747 11.621 0.836 1.00 77.12 183 ALA A N 1
ATOM 1413 C CA . ALA A 1 183 ? -14.874 11.592 1.765 1.00 77.12 183 ALA A CA 1
ATOM 1414 C C . ALA A 1 183 ? -14.455 11.036 3.136 1.00 77.12 183 ALA A C 1
ATOM 1416 O O . ALA A 1 183 ? -14.662 11.694 4.154 1.00 77.12 183 ALA A O 1
ATOM 1417 N N . GLN A 1 184 ? -13.767 9.891 3.158 1.00 77.50 184 GLN A N 1
ATOM 1418 C CA . GLN A 1 184 ? -13.277 9.268 4.391 1.00 77.50 184 GLN A CA 1
ATOM 1419 C C . GLN A 1 184 ? -12.271 10.154 5.134 1.00 77.50 184 GLN A C 1
ATOM 1421 O O . GLN A 1 184 ? -12.358 10.300 6.353 1.00 77.50 184 GLN A O 1
ATOM 1426 N N . ALA A 1 185 ? -11.334 10.779 4.415 1.00 74.94 185 ALA A N 1
ATOM 1427 C CA . ALA A 1 185 ? -10.368 11.694 5.017 1.00 74.94 185 ALA A CA 1
ATOM 1428 C C . ALA A 1 185 ? -11.051 12.912 5.665 1.00 74.94 185 ALA A C 1
ATOM 1430 O O . ALA A 1 185 ? -10.606 13.376 6.715 1.00 74.94 185 ALA A O 1
ATOM 1431 N N . SER A 1 186 ? -12.149 13.394 5.076 1.00 74.19 186 SER A N 1
ATOM 1432 C CA . SER A 1 186 ? -12.949 14.491 5.635 1.00 74.19 186 SER A CA 1
ATOM 1433 C C . SER A 1 186 ? -13.716 14.053 6.887 1.00 74.19 186 SER A C 1
ATOM 1435 O O . SER A 1 186 ? -13.671 14.742 7.903 1.00 74.19 186 SER A O 1
ATOM 1437 N N . GLU A 1 187 ? -14.379 12.891 6.848 1.00 77.31 187 GLU A N 1
ATOM 1438 C CA . GLU A 1 187 ? -15.143 12.342 7.982 1.00 77.31 187 GLU A CA 1
ATOM 1439 C C . GLU A 1 187 ? -14.263 12.087 9.210 1.00 77.31 187 GLU A C 1
ATOM 1441 O O . GLU A 1 187 ? -14.664 12.379 10.336 1.00 77.31 187 GLU A O 1
ATOM 1446 N N . GLN A 1 188 ? -13.040 11.595 9.002 1.00 74.50 188 GLN A N 1
ATOM 1447 C CA . GLN A 1 188 ? -12.095 11.323 10.089 1.00 74.50 188 GLN A CA 1
ATOM 1448 C C . GLN A 1 188 ? -11.265 12.547 10.510 1.00 74.50 188 GLN A C 1
ATOM 1450 O O . GLN A 1 188 ? -10.391 12.423 11.368 1.00 74.50 188 GLN A O 1
ATOM 1455 N N . SER A 1 189 ? -11.545 13.732 9.946 1.00 74.12 189 SER A N 1
ATOM 1456 C CA . SER A 1 189 ? -10.808 14.982 10.205 1.00 74.12 189 SER A CA 1
ATOM 1457 C C . SER A 1 189 ? -9.293 14.832 9.998 1.00 74.12 189 SER A C 1
ATOM 1459 O O . SER A 1 189 ? -8.483 15.309 10.793 1.00 74.12 189 SER A O 1
ATOM 1461 N N . TRP A 1 190 ? -8.911 14.103 8.947 1.00 69.75 190 TRP A N 1
ATOM 1462 C CA . TRP A 1 190 ? -7.517 13.888 8.551 1.00 69.75 190 TRP A CA 1
ATOM 1463 C C . TRP A 1 190 ? -6.994 14.923 7.555 1.00 69.75 190 TRP A C 1
ATOM 1465 O O . TRP A 1 190 ? -5.784 14.954 7.326 1.00 69.75 190 TRP A O 1
ATOM 1475 N N . LEU A 1 191 ? -7.887 15.710 6.948 1.00 64.50 191 LEU A N 1
ATOM 1476 C CA . LEU A 1 191 ? -7.580 16.882 6.119 1.00 64.50 191 LEU A CA 1
ATOM 1477 C C . LEU A 1 191 ? -7.439 18.127 6.998 1.00 64.50 191 LEU A C 1
ATOM 1479 O O . LEU A 1 191 ? -6.484 18.894 6.745 1.00 64.50 191 LEU A O 1
#

Sequence (191 aa):
MDHTVYTASNAHMISSYLLAAQVLEDATLGAQALQALDYLCTHLMHRDGYMFHYVMGDQAYLAGQLADQVWMVQALLDAYAMSGSKKHLETAIALMHFTCQELLDPQSGLFYDYLADPEAIGRLALREQPL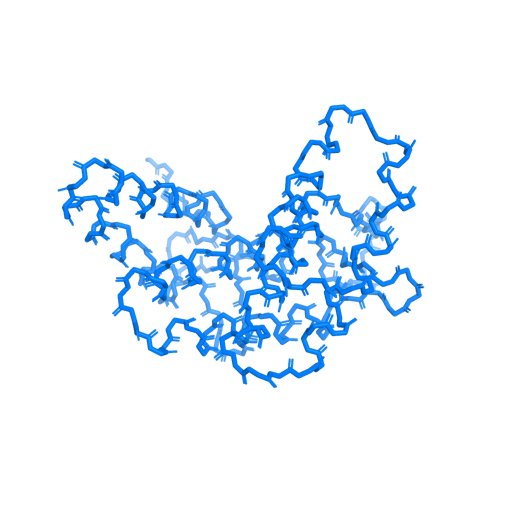TENALAAACLLRMSAYSHRKNLHGTALRVLSGSLSKYYHTGIQGAFYACVIAQASEQSWL